Protein AF-H2YYF7-F1 (afdb_monomer)

Solvent-accessible surface area (backbone atoms only — not comparable to full-atom values): 12374 Å² total; per-residue (Å²): 122,65,76,58,80,57,80,61,76,73,94,64,91,53,44,52,50,62,39,45,45,47,43,46,42,44,47,78,77,84,83,81,81,88,83,94,79,90,80,81,73,42,73,76,44,78,49,77,50,78,50,75,44,71,78,59,74,70,47,63,48,78,49,75,47,58,57,88,74,79,71,86,75,50,48,74,42,80,35,42,37,39,39,39,40,36,30,49,43,86,58,89,91,54,60,63,47,98,86,43,29,37,42,33,34,40,35,60,47,62,95,77,72,48,56,47,64,55,79,72,52,54,52,74,32,61,25,57,54,66,79,85,62,75,40,98,82,55,44,46,30,65,28,63,50,76,42,44,31,25,33,66,51,74,67,95,71,77,77,68,45,75,49,69,26,42,41,46,80,60,100,82,53,73,62,76,77,50,68,90,46,100,74,79,77,98,66,82,82,80,49,70,44,69,74,86,129

Structure (mmCIF, N/CA/C/O backbone):
data_AF-H2YYF7-F1
#
_entry.id   AF-H2YYF7-F1
#
loop_
_atom_site.group_PDB
_atom_site.id
_atom_site.type_symbol
_atom_site.label_atom_id
_atom_site.label_alt_id
_atom_site.label_comp_id
_atom_site.label_asym_id
_atom_site.label_entity_id
_atom_site.label_seq_id
_atom_site.pdbx_PDB_ins_code
_atom_site.Cartn_x
_atom_site.Cartn_y
_atom_site.Cartn_z
_atom_site.occupancy
_atom_site.B_iso_or_equiv
_atom_site.auth_seq_id
_atom_site.auth_comp_id
_atom_site.auth_asym_id
_atom_site.auth_atom_id
_atom_site.pdbx_PDB_model_num
ATOM 1 N N . MET A 1 1 ? 2.521 -22.705 30.070 1.00 39.59 1 MET A N 1
ATOM 2 C CA . MET A 1 1 ? 1.255 -22.546 29.323 1.00 39.59 1 MET A CA 1
ATOM 3 C C . MET A 1 1 ? 1.564 -21.778 28.049 1.00 39.59 1 MET A C 1
ATOM 5 O O . MET A 1 1 ? 1.835 -20.586 28.119 1.00 39.59 1 MET A O 1
ATOM 9 N N . VAL A 1 2 ? 1.633 -22.476 26.916 1.00 35.91 2 VAL A N 1
ATOM 10 C CA . VAL A 1 2 ? 1.815 -21.863 25.594 1.00 35.91 2 VAL A CA 1
ATOM 11 C C . VAL A 1 2 ? 0.432 -21.771 24.964 1.00 35.91 2 VAL A C 1
ATOM 13 O O . VAL A 1 2 ? -0.187 -22.793 24.701 1.00 35.91 2 VAL A O 1
ATOM 16 N N . CYS A 1 3 ? -0.074 -20.556 24.773 1.00 38.22 3 CYS A N 1
ATOM 17 C CA . CYS A 1 3 ? -1.346 -20.334 24.093 1.00 38.22 3 CYS A CA 1
ATOM 18 C C . CYS A 1 3 ? -1.054 -20.051 22.617 1.00 38.22 3 CYS A C 1
ATOM 20 O O . CYS A 1 3 ? -0.462 -19.022 22.298 1.00 38.22 3 CYS A O 1
ATOM 22 N N . ALA A 1 4 ? -1.455 -20.951 21.720 1.00 40.28 4 ALA A N 1
ATOM 23 C CA . ALA A 1 4 ? -1.416 -20.710 20.281 1.00 40.28 4 ALA A CA 1
ATOM 24 C C . ALA A 1 4 ? -2.773 -20.168 19.808 1.00 40.28 4 ALA A C 1
ATOM 26 O O . ALA A 1 4 ? -3.815 -20.655 20.234 1.00 40.28 4 ALA A O 1
ATOM 27 N N . TRP A 1 5 ? -2.776 -19.176 18.917 1.00 46.41 5 TRP A N 1
ATOM 28 C CA . TRP A 1 5 ? -3.993 -18.633 18.308 1.00 46.41 5 TRP A CA 1
ATOM 29 C C . TRP A 1 5 ? -3.988 -18.856 16.797 1.00 46.41 5 TRP A C 1
ATOM 31 O O . TRP A 1 5 ? -2.966 -18.714 16.125 1.00 46.41 5 TRP A O 1
ATOM 41 N N . LYS A 1 6 ? -5.158 -19.170 16.241 1.00 42.34 6 LYS A N 1
ATOM 42 C CA . LYS A 1 6 ? -5.367 -19.287 14.797 1.00 42.34 6 LYS A CA 1
ATOM 43 C C . LYS A 1 6 ? -6.645 -18.554 14.423 1.00 42.34 6 LYS A C 1
ATOM 45 O O . LYS A 1 6 ? -7.724 -18.974 14.813 1.00 42.34 6 LYS A O 1
ATOM 50 N N . VAL A 1 7 ? -6.517 -17.471 13.664 1.00 47.25 7 VAL A N 1
ATOM 51 C CA . VAL A 1 7 ? -7.658 -16.732 13.110 1.00 47.25 7 VAL A CA 1
ATOM 52 C C . VAL A 1 7 ? -7.862 -17.198 11.672 1.00 47.25 7 VAL A C 1
ATOM 54 O O . VAL A 1 7 ? -6.954 -17.083 10.851 1.00 47.25 7 VAL A O 1
ATOM 57 N N . ASN A 1 8 ? -9.040 -17.740 11.366 1.00 45.97 8 ASN A N 1
ATOM 58 C CA . ASN A 1 8 ? -9.433 -18.090 10.001 1.00 45.97 8 ASN A CA 1
ATOM 59 C C . ASN A 1 8 ? -10.397 -17.012 9.491 1.00 45.97 8 ASN A C 1
ATOM 61 O O . ASN A 1 8 ? -11.489 -16.879 10.033 1.00 45.97 8 ASN A O 1
ATOM 65 N N . GLY A 1 9 ? -9.988 -16.243 8.481 1.00 48.34 9 GLY A N 1
ATOM 66 C CA . GLY A 1 9 ? -10.833 -15.241 7.824 1.00 48.34 9 GLY A CA 1
ATOM 67 C C . GLY A 1 9 ? -11.381 -15.734 6.481 1.00 48.34 9 GLY A C 1
ATOM 68 O O . GLY A 1 9 ? -10.737 -16.528 5.797 1.00 48.34 9 GLY A O 1
ATOM 69 N N . SER A 1 10 ? -12.565 -15.249 6.102 1.00 46.75 10 SER A N 1
ATOM 70 C CA . SER A 1 10 ? -13.134 -15.399 4.753 1.00 46.75 10 SER A CA 1
ATOM 71 C C . SER A 1 10 ? -12.439 -14.445 3.771 1.00 46.75 10 SER A C 1
ATOM 73 O O . SER A 1 10 ? -12.130 -13.309 4.122 1.00 46.75 10 SER A O 1
ATOM 75 N N . THR A 1 11 ? -12.209 -14.887 2.530 1.00 45.38 11 THR A N 1
ATOM 76 C CA . THR A 1 11 ? -11.565 -14.100 1.458 1.00 45.38 11 THR A CA 1
ATOM 77 C C . THR A 1 11 ? -12.478 -13.046 0.827 1.00 45.38 11 THR A C 1
ATOM 79 O O . THR A 1 11 ? -12.009 -12.231 0.035 1.00 45.38 11 THR A O 1
ATOM 82 N N . HIS A 1 12 ? -13.766 -13.032 1.177 1.00 46.38 12 HIS A N 1
ATOM 83 C CA . HIS A 1 12 ? -14.689 -11.961 0.816 1.00 46.38 12 HIS A CA 1
ATOM 84 C C . HIS A 1 12 ? -14.913 -11.066 2.034 1.00 46.38 12 HIS A C 1
ATOM 86 O O . HIS A 1 12 ? -15.399 -11.539 3.060 1.00 46.38 12 HIS A O 1
ATOM 92 N N . PHE A 1 13 ? -14.566 -9.779 1.911 1.00 50.72 13 PHE A N 1
ATOM 93 C CA . PHE A 1 13 ? -14.897 -8.755 2.901 1.00 50.72 13 PHE A CA 1
ATOM 94 C C . PHE A 1 13 ? -16.421 -8.571 2.946 1.00 50.72 13 PHE A C 1
ATOM 96 O O . PHE A 1 13 ? -16.982 -7.706 2.278 1.00 50.72 13 PHE A O 1
ATOM 103 N N . SER A 1 14 ? -17.105 -9.406 3.723 1.00 51.22 14 SER A N 1
ATOM 104 C CA . SER A 1 14 ? -18.371 -9.031 4.340 1.00 51.22 14 SER A CA 1
ATOM 105 C C . SER A 1 14 ? -18.075 -8.042 5.464 1.00 51.22 14 SER A C 1
ATOM 107 O O . SER A 1 14 ? -17.038 -8.133 6.116 1.00 51.22 14 SER A O 1
ATOM 109 N N . SER A 1 15 ? -19.005 -7.133 5.762 1.00 57.03 15 SER A N 1
ATOM 110 C CA . SER A 1 15 ? -18.955 -6.278 6.965 1.00 57.03 15 SER A CA 1
ATOM 111 C C . SER A 1 15 ? -18.949 -7.072 8.282 1.00 57.03 15 SER A C 1
ATOM 113 O O . SER A 1 15 ? -18.928 -6.473 9.351 1.00 57.03 15 SER A O 1
ATOM 115 N N . ILE A 1 16 ? -18.979 -8.401 8.178 1.00 56.75 16 ILE A N 1
ATOM 116 C CA . ILE A 1 16 ? -19.019 -9.390 9.238 1.00 56.75 16 ILE A CA 1
ATOM 117 C C . ILE A 1 16 ? -17.746 -10.234 9.148 1.00 56.75 16 ILE A C 1
ATOM 119 O O . ILE A 1 16 ? -17.501 -10.866 8.114 1.00 56.75 16 ILE A O 1
ATOM 123 N N . ILE A 1 17 ? -16.948 -10.268 10.214 1.00 65.31 17 ILE A N 1
ATOM 124 C CA . ILE A 1 17 ? -15.844 -11.221 10.375 1.00 65.31 17 ILE A CA 1
ATOM 125 C C . ILE A 1 17 ? -16.244 -12.250 11.422 1.00 65.31 17 ILE A C 1
ATOM 127 O O . ILE A 1 17 ? -16.428 -11.932 12.593 1.00 65.31 17 ILE A O 1
ATOM 131 N N . ASN A 1 18 ? -16.306 -13.507 10.992 1.00 63.41 18 ASN A N 1
ATOM 132 C CA . ASN A 1 18 ? -16.433 -14.645 11.887 1.00 63.41 18 ASN A CA 1
ATOM 133 C C . ASN A 1 18 ? -15.040 -15.124 12.279 1.00 63.41 18 ASN A C 1
ATOM 135 O O . ASN A 1 18 ? -14.246 -15.488 11.410 1.00 63.41 18 ASN A O 1
ATOM 139 N N . ALA A 1 19 ? -14.745 -15.142 13.574 1.00 64.00 19 ALA A N 1
ATOM 140 C CA . ALA A 1 19 ? -13.467 -15.608 14.082 1.00 64.00 19 ALA A CA 1
ATOM 141 C C . ALA A 1 19 ? -13.663 -16.608 15.228 1.00 64.00 19 ALA A C 1
ATOM 143 O O . ALA A 1 19 ? -14.624 -16.568 15.999 1.00 64.00 19 ALA A O 1
ATOM 144 N N . GLN A 1 20 ? -12.737 -17.560 15.305 1.00 65.56 20 GLN A N 1
ATOM 145 C CA . GLN A 1 20 ? -12.747 -18.635 16.286 1.00 65.56 20 GLN A CA 1
ATOM 146 C C . GLN A 1 20 ? -11.375 -18.699 16.942 1.00 65.56 20 GLN A C 1
ATOM 148 O O . GLN A 1 20 ? -10.385 -18.968 16.269 1.00 65.56 20 GLN A O 1
ATOM 153 N N . PHE A 1 21 ? -11.321 -18.491 18.254 1.00 63.81 21 PHE A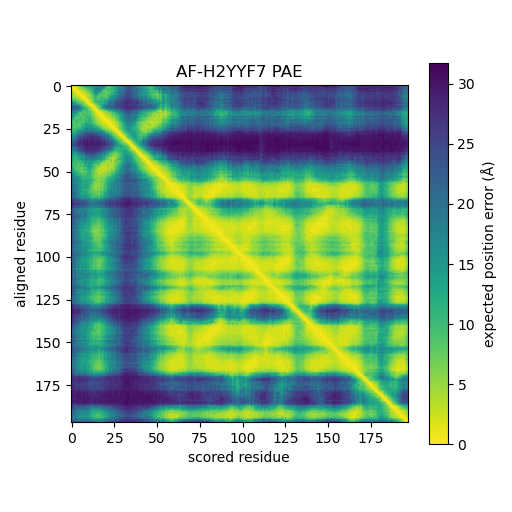 N 1
ATOM 154 C CA . PHE A 1 21 ? -10.135 -18.778 19.044 1.00 63.81 21 PHE A CA 1
ATOM 155 C C . PHE A 1 21 ? -10.208 -20.202 19.567 1.00 63.81 21 PHE A C 1
ATOM 157 O O . PHE A 1 21 ? -11.245 -20.654 20.058 1.00 63.81 21 PHE A O 1
ATOM 164 N N . VAL A 1 22 ? -9.086 -20.896 19.471 1.00 65.38 22 VAL A N 1
ATOM 165 C CA . VAL A 1 22 ? -8.871 -22.199 20.081 1.00 65.38 22 VAL A CA 1
ATOM 166 C C . VAL A 1 22 ? -7.738 -22.013 21.074 1.00 65.38 22 VAL A C 1
ATOM 168 O O . VAL A 1 22 ? -6.663 -21.577 20.682 1.00 65.38 22 VAL A O 1
ATOM 171 N N . VAL A 1 23 ? -8.001 -22.284 22.346 1.00 66.69 23 VAL A N 1
ATOM 172 C CA . VAL A 1 23 ? -7.013 -22.238 23.421 1.00 66.69 23 VAL A CA 1
ATOM 173 C C . VAL A 1 23 ? -6.699 -23.673 23.805 1.00 66.69 23 VAL A C 1
ATOM 175 O O . VAL A 1 23 ? -7.537 -24.345 24.408 1.00 66.69 23 VAL A O 1
ATOM 178 N N . ASP A 1 24 ? -5.503 -24.126 23.444 1.00 70.31 24 ASP A N 1
ATOM 179 C CA . ASP A 1 24 ? -4.974 -25.422 23.855 1.00 70.31 24 ASP A CA 1
ATOM 180 C C . ASP A 1 24 ? -4.130 -25.226 25.125 1.00 70.31 24 ASP A C 1
ATOM 182 O O . ASP A 1 24 ? -3.162 -24.466 25.146 1.00 70.31 24 ASP A O 1
ATOM 186 N N . VAL A 1 25 ? -4.521 -25.881 26.215 1.00 67.56 25 VAL A N 1
ATOM 187 C CA . VAL A 1 25 ? -3.759 -25.909 27.466 1.00 67.56 25 VAL A CA 1
ATOM 188 C C . VAL A 1 25 ? -2.825 -27.107 27.412 1.00 67.56 25 VAL A C 1
ATOM 190 O O . VAL A 1 25 ? -3.273 -28.245 27.529 1.00 67.56 25 VAL A O 1
ATOM 193 N N . VAL A 1 26 ? -1.534 -26.848 27.234 1.00 64.25 26 VAL A N 1
ATOM 194 C CA . VAL A 1 26 ? -0.488 -27.876 27.183 1.00 64.25 26 VAL A CA 1
ATOM 195 C C . VAL A 1 26 ? 0.165 -28.038 28.556 1.00 64.25 26 VAL A C 1
ATOM 197 O O . VAL A 1 26 ? 0.538 -27.039 29.183 1.00 64.25 26 VAL A O 1
ATOM 200 N N . SER A 1 27 ? 0.311 -29.285 29.007 1.00 60.97 27 SER A N 1
ATOM 201 C CA . SER A 1 27 ? 1.121 -29.647 30.173 1.00 60.97 27 SER A CA 1
ATOM 202 C C . SER A 1 27 ? 2.400 -30.328 29.702 1.00 60.97 27 SER A C 1
ATOM 204 O O . SER A 1 27 ? 2.334 -31.371 29.056 1.00 60.97 27 SER A O 1
ATOM 206 N N . SER A 1 28 ? 3.556 -29.768 30.058 1.00 57.09 28 SER A N 1
ATOM 207 C CA . SER A 1 28 ? 4.842 -30.450 29.920 1.00 57.09 28 SER A CA 1
ATOM 208 C C . SER A 1 28 ? 4.993 -31.404 31.102 1.00 57.09 28 SER A C 1
ATOM 210 O O . SER A 1 28 ? 5.075 -30.964 32.250 1.00 57.09 28 SER A O 1
ATOM 212 N N . CYS A 1 29 ? 4.978 -32.709 30.858 1.00 54.00 29 CYS A N 1
ATOM 213 C CA . CYS A 1 29 ? 5.399 -33.666 31.871 1.00 54.00 29 CYS A CA 1
ATOM 214 C C . CYS A 1 29 ? 6.934 -33.700 31.900 1.00 54.00 29 CYS A C 1
ATOM 216 O O . CYS A 1 29 ? 7.554 -34.165 30.946 1.00 54.00 29 CYS A O 1
ATOM 218 N N . ASP A 1 30 ? 7.539 -33.212 32.986 1.00 47.59 30 ASP A N 1
ATOM 219 C CA . ASP A 1 30 ? 8.944 -33.497 33.283 1.00 47.59 30 ASP A CA 1
ATOM 220 C C . ASP A 1 30 ? 9.044 -34.983 33.641 1.00 47.59 30 ASP A C 1
ATOM 222 O O . ASP A 1 30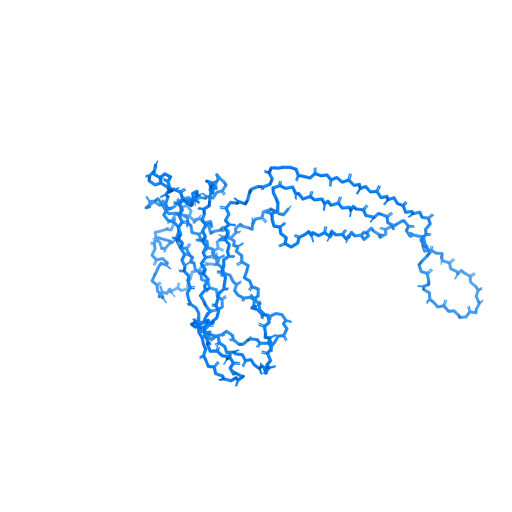 ? 8.624 -35.416 34.716 1.00 47.59 30 ASP A O 1
ATOM 226 N N . VAL A 1 31 ? 9.543 -35.785 32.703 1.00 51.09 31 VAL A N 1
ATOM 227 C CA . VAL A 1 31 ? 9.873 -37.187 32.956 1.00 51.09 31 VAL A CA 1
ATOM 228 C C . VAL A 1 31 ? 11.215 -37.208 33.682 1.00 51.09 31 VAL A C 1
ATOM 230 O O . VAL A 1 31 ? 12.264 -37.034 33.064 1.00 51.09 31 VAL A O 1
ATOM 233 N N . THR A 1 32 ? 11.187 -37.392 35.002 1.00 50.72 32 THR A N 1
ATOM 234 C CA . THR A 1 32 ? 12.361 -37.853 35.748 1.00 50.72 32 THR A CA 1
ATOM 235 C C . THR A 1 32 ? 12.454 -39.373 35.657 1.00 50.72 32 THR A C 1
ATOM 237 O O . THR A 1 32 ? 11.509 -40.075 36.015 1.00 50.72 32 THR A O 1
ATOM 240 N N . ASP A 1 33 ? 13.638 -39.801 35.228 1.00 48.00 33 ASP A N 1
ATOM 241 C CA . ASP A 1 33 ? 14.261 -41.125 35.287 1.00 48.00 33 ASP A CA 1
ATOM 242 C C . ASP A 1 33 ? 13.915 -42.166 34.200 1.00 48.00 33 ASP A C 1
ATOM 244 O O . ASP A 1 33 ? 12.894 -42.848 34.209 1.00 48.00 33 ASP A O 1
ATOM 248 N N . ASP A 1 34 ? 14.912 -42.280 33.312 1.00 51.84 34 ASP A N 1
ATOM 249 C CA . ASP A 1 34 ? 15.344 -43.375 32.443 1.00 51.84 34 ASP A CA 1
ATOM 250 C C . ASP A 1 34 ? 14.442 -43.892 31.301 1.00 51.84 34 ASP A C 1
ATOM 252 O O . ASP A 1 34 ? 13.342 -44.406 31.471 1.00 51.84 34 ASP A O 1
ATOM 256 N N . VAL A 1 35 ? 15.071 -43.888 30.115 1.00 51.59 35 VAL A N 1
ATOM 257 C CA . VAL A 1 35 ? 14.673 -44.395 28.785 1.00 51.59 35 VAL A CA 1
ATOM 258 C C . VAL A 1 35 ? 14.070 -43.346 27.831 1.00 51.59 35 VAL A C 1
ATOM 260 O O . VAL A 1 35 ? 12.995 -42.790 28.009 1.00 51.59 35 VAL A O 1
ATOM 263 N N . MET A 1 36 ? 14.841 -43.095 26.769 1.00 49.62 36 MET A N 1
ATOM 264 C CA . MET A 1 36 ? 14.697 -42.064 25.739 1.00 49.62 36 MET A CA 1
ATOM 265 C C . MET A 1 36 ? 13.342 -42.024 25.005 1.00 49.62 36 MET A C 1
ATOM 267 O O . MET A 1 36 ? 12.980 -42.982 24.324 1.00 49.62 36 MET A O 1
ATOM 271 N N . SER A 1 37 ? 12.696 -40.848 25.010 1.00 47.56 37 SER A N 1
ATOM 272 C CA . SER A 1 37 ? 12.179 -40.099 23.839 1.00 47.56 37 SER A CA 1
ATOM 273 C C . SER A 1 37 ? 11.736 -38.692 24.296 1.00 47.56 37 SER A C 1
ATOM 275 O O . SER A 1 37 ? 10.851 -38.599 25.143 1.00 47.56 37 SER A O 1
ATOM 277 N N . PRO A 1 38 ? 12.347 -37.588 23.819 1.00 43.72 38 PRO A N 1
ATOM 278 C CA . PRO A 1 38 ? 12.021 -36.249 24.303 1.00 43.72 38 PRO A CA 1
ATOM 279 C C . PRO A 1 38 ? 10.824 -35.640 23.555 1.00 43.72 38 PRO A C 1
ATOM 281 O O . PRO A 1 38 ? 10.842 -35.571 22.329 1.00 43.72 38 PRO A O 1
ATOM 284 N N . GLY A 1 39 ? 9.864 -35.082 24.301 1.00 51.38 39 GLY A N 1
ATOM 285 C CA . GLY A 1 39 ? 9.187 -33.851 23.871 1.00 51.38 39 GLY A CA 1
ATOM 286 C C . GLY A 1 39 ? 7.757 -33.923 23.330 1.00 51.38 39 GLY A C 1
ATOM 287 O O . GLY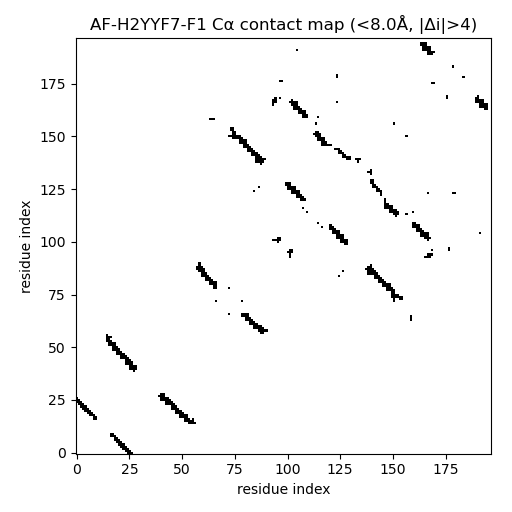 A 1 39 ? 7.404 -33.042 22.550 1.00 51.38 39 GLY A O 1
ATOM 288 N N . ASP A 1 40 ? 6.922 -34.883 23.736 1.00 49.12 40 ASP A N 1
ATOM 289 C CA . ASP A 1 40 ? 5.492 -34.827 23.392 1.00 49.12 40 ASP A CA 1
ATOM 290 C C . ASP A 1 40 ? 4.721 -33.935 24.381 1.00 49.12 40 ASP A C 1
ATOM 292 O O . ASP A 1 40 ? 4.353 -34.334 25.486 1.00 49.12 40 ASP A O 1
ATOM 296 N N . ASP A 1 41 ? 4.478 -32.695 23.960 1.00 57.84 41 ASP A N 1
ATOM 297 C CA . ASP A 1 41 ? 3.571 -31.747 24.603 1.00 57.84 41 ASP A CA 1
ATOM 298 C C . ASP A 1 41 ? 2.133 -32.311 24.630 1.00 57.84 41 ASP A C 1
ATOM 300 O O . ASP A 1 41 ? 1.461 -32.414 23.599 1.00 57.84 41 ASP A O 1
ATOM 304 N N . VAL A 1 42 ? 1.622 -32.668 25.816 1.00 64.25 42 VAL A N 1
ATOM 305 C CA . VAL A 1 42 ? 0.266 -33.224 25.967 1.00 64.25 42 VAL A CA 1
ATOM 306 C C . VAL A 1 42 ? -0.756 -32.093 26.118 1.00 64.25 42 VAL A C 1
ATOM 308 O O . VAL A 1 42 ? -0.722 -31.323 27.083 1.00 64.25 42 VAL A O 1
ATOM 311 N N . ILE A 1 43 ? -1.707 -32.000 25.180 1.00 63.00 43 ILE A N 1
ATOM 312 C CA . ILE A 1 43 ? -2.856 -31.084 25.271 1.00 63.00 43 ILE A CA 1
ATOM 313 C C . ILE A 1 43 ? -3.834 -31.624 26.324 1.00 63.00 43 ILE A C 1
ATOM 315 O O . ILE A 1 43 ? -4.477 -32.651 26.124 1.00 63.00 43 ILE A O 1
ATOM 319 N N . VAL A 1 44 ? -3.966 -30.914 27.442 1.00 65.38 44 VAL A N 1
ATOM 320 C CA . VAL A 1 44 ? -4.797 -31.296 28.596 1.00 65.38 44 VAL A CA 1
ATOM 321 C C . VAL A 1 44 ? -6.224 -30.764 28.480 1.00 65.38 44 VAL A C 1
ATOM 323 O O . VAL A 1 44 ? -7.161 -31.372 28.992 1.00 65.38 44 VAL A O 1
ATOM 326 N N . SER A 1 45 ? -6.424 -29.628 27.811 1.00 66.44 45 SER A N 1
ATOM 327 C CA . SER A 1 45 ? -7.760 -29.064 27.606 1.00 66.44 45 SER A CA 1
ATOM 328 C C . SER A 1 45 ? -7.804 -28.155 26.387 1.00 66.44 45 SER A C 1
ATOM 330 O O . SER A 1 45 ? -6.819 -27.493 26.067 1.00 66.44 45 SER A O 1
ATOM 332 N N . LYS A 1 46 ? -8.965 -28.110 25.731 1.00 71.88 46 LYS A N 1
ATOM 333 C CA . LYS A 1 46 ? -9.229 -27.279 24.558 1.00 71.88 46 LYS A CA 1
ATOM 334 C C . LYS A 1 46 ? -10.465 -26.427 24.801 1.00 71.88 46 LYS A C 1
ATOM 336 O O . LYS A 1 46 ? -11.574 -26.952 24.872 1.00 71.88 46 LYS A O 1
ATOM 341 N N . ALA A 1 47 ? -10.293 -25.113 24.880 1.00 68.25 47 ALA A N 1
ATOM 342 C CA . ALA A 1 47 ? -11.407 -24.172 24.911 1.00 68.25 47 ALA A CA 1
ATOM 343 C C . ALA A 1 47 ? -11.582 -23.530 23.533 1.00 68.25 47 ALA A C 1
ATOM 345 O O . ALA A 1 47 ? -10.615 -23.146 22.883 1.00 68.25 47 ALA A O 1
ATOM 346 N N . THR A 1 48 ? -12.824 -23.426 23.067 1.00 67.00 48 THR A N 1
ATOM 347 C CA . THR A 1 48 ? -13.150 -22.755 21.805 1.00 67.00 48 THR A CA 1
ATOM 348 C C . THR A 1 48 ? -14.040 -21.558 22.085 1.00 67.00 48 THR A C 1
ATOM 350 O O . THR A 1 48 ? -15.116 -21.720 22.655 1.00 67.00 48 THR A O 1
ATOM 353 N N . TYR A 1 49 ? -13.628 -20.379 21.630 1.00 70.88 49 TYR A N 1
ATOM 354 C CA . TYR A 1 49 ? -14.431 -19.164 21.688 1.00 70.88 49 TYR A CA 1
ATOM 355 C C . TYR A 1 49 ? -14.757 -18.697 20.274 1.00 70.88 49 TYR A C 1
ATOM 357 O O . TYR A 1 49 ? -13.856 -18.486 19.464 1.00 70.88 49 TYR A O 1
ATOM 365 N N . LYS A 1 50 ? -16.046 -18.561 19.966 1.00 72.69 50 LYS A N 1
ATOM 366 C CA . LYS A 1 50 ? -16.527 -18.038 18.685 1.00 72.69 50 LYS A CA 1
ATOM 367 C C . LYS A 1 50 ? -17.079 -16.646 18.914 1.00 72.69 50 LYS A C 1
ATOM 369 O O . LYS A 1 50 ? -17.839 -16.444 19.856 1.00 72.69 50 LYS A O 1
ATOM 374 N N . PHE A 1 51 ? -16.708 -15.717 18.051 1.00 69.31 51 PHE A N 1
ATOM 375 C CA . PHE A 1 51 ? -17.249 -14.371 18.072 1.00 69.31 51 PHE A CA 1
ATOM 376 C C . PHE A 1 51 ? -17.446 -13.867 16.650 1.00 69.31 51 PHE A C 1
ATOM 378 O O . PHE A 1 51 ? -16.762 -14.283 15.709 1.00 69.31 51 PHE A O 1
ATOM 385 N N . GLU A 1 52 ? -18.415 -12.977 16.534 1.00 70.44 52 GLU A N 1
ATOM 386 C CA . GLU A 1 52 ? -18.813 -12.322 15.305 1.00 70.44 52 GLU A CA 1
ATOM 387 C C . GLU A 1 52 ? -18.524 -10.836 15.480 1.00 70.44 52 GLU A C 1
ATOM 389 O O . GLU A 1 52 ? -18.895 -10.227 16.487 1.00 70.44 52 GLU A O 1
ATOM 394 N N . LEU A 1 53 ? -17.769 -10.275 14.544 1.00 68.06 53 LEU A N 1
ATOM 395 C CA . LEU A 1 53 ? -17.531 -8.845 14.481 1.00 68.06 53 LEU A CA 1
ATOM 396 C C . LEU A 1 53 ? -18.366 -8.275 13.348 1.00 68.06 53 LEU A C 1
ATOM 398 O O . LEU A 1 53 ? -18.054 -8.525 12.187 1.00 68.06 53 LEU A O 1
ATOM 402 N N . ASP A 1 54 ? -19.363 -7.472 13.693 1.00 69.44 54 ASP A N 1
ATOM 403 C CA . ASP A 1 54 ? -20.213 -6.781 12.731 1.00 69.44 54 ASP A CA 1
ATOM 404 C C . ASP A 1 54 ? -19.746 -5.351 12.456 1.00 69.44 54 ASP A C 1
ATOM 406 O O . ASP A 1 54 ? -19.079 -4.702 13.265 1.00 69.44 54 ASP A O 1
ATOM 410 N N . ASN A 1 55 ? -20.158 -4.840 11.296 1.00 66.81 55 ASN A N 1
ATOM 411 C CA . ASN A 1 55 ? -19.910 -3.478 10.830 1.00 66.81 55 ASN A CA 1
ATOM 412 C C . ASN A 1 55 ? -18.420 -3.091 10.764 1.00 66.81 55 ASN A C 1
ATOM 414 O O . ASN A 1 55 ? -18.040 -1.937 10.992 1.00 66.81 55 ASN A O 1
ATOM 41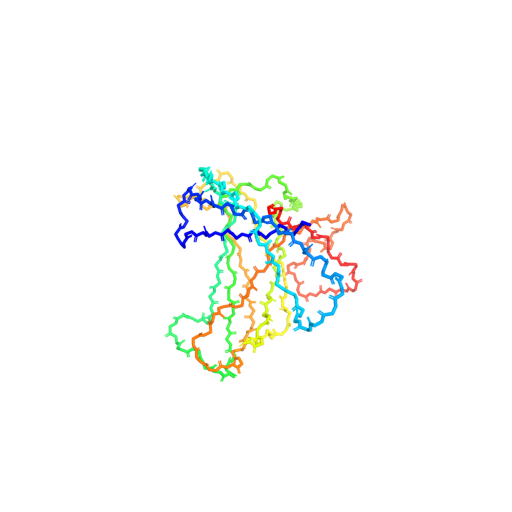8 N N . ILE A 1 56 ? -17.557 -4.047 10.414 1.00 72.56 56 ILE A N 1
ATOM 419 C CA . ILE A 1 56 ? -16.152 -3.748 10.144 1.00 72.56 56 ILE A CA 1
ATOM 420 C C . ILE A 1 56 ? -16.064 -2.980 8.832 1.00 72.56 56 ILE A C 1
ATOM 422 O O . ILE A 1 56 ? -16.457 -3.460 7.769 1.00 72.56 56 ILE A O 1
ATOM 426 N N . GLN A 1 57 ? -15.504 -1.778 8.915 1.00 72.38 57 GLN A N 1
ATOM 427 C CA . GLN A 1 57 ? -15.249 -0.934 7.759 1.00 72.38 57 GLN A CA 1
ATOM 428 C C . GLN A 1 57 ? -13.808 -0.429 7.807 1.00 72.38 57 GLN A C 1
ATOM 430 O O . GLN A 1 57 ? -13.440 0.237 8.785 1.00 72.38 57 GLN A O 1
ATOM 435 N N . PRO A 1 58 ? -12.997 -0.692 6.770 1.00 84.88 58 PRO A N 1
ATOM 436 C CA . PRO A 1 58 ? -11.625 -0.217 6.733 1.00 84.88 58 PRO A CA 1
ATOM 437 C C . PRO A 1 58 ? -11.579 1.308 6.612 1.00 84.88 58 PRO A C 1
ATOM 439 O O . PRO A 1 58 ? -12.508 1.951 6.124 1.00 84.88 58 PRO A O 1
ATOM 442 N N . ILE A 1 59 ? -10.463 1.896 7.036 1.00 87.69 59 ILE A N 1
ATOM 443 C CA . ILE A 1 59 ? -10.166 3.314 6.785 1.00 87.69 59 ILE A CA 1
ATOM 444 C C . ILE A 1 59 ? -9.595 3.486 5.370 1.00 87.69 59 ILE A C 1
ATOM 446 O O . ILE A 1 59 ? -9.960 4.422 4.650 1.00 87.69 59 ILE A O 1
ATOM 450 N N . TYR A 1 60 ? -8.737 2.547 4.960 1.00 89.69 60 TYR A N 1
ATOM 451 C CA . TYR A 1 60 ? -8.036 2.544 3.682 1.00 89.69 60 TYR A CA 1
ATOM 452 C C . TYR A 1 60 ? -8.202 1.202 2.966 1.00 89.69 60 TYR A C 1
ATOM 454 O O . TYR A 1 60 ? -8.078 0.148 3.585 1.00 89.69 60 TYR A O 1
ATOM 462 N N . TYR A 1 61 ? -8.399 1.251 1.652 1.00 90.56 61 TYR A N 1
ATOM 463 C CA . TYR A 1 61 ? -8.165 0.126 0.753 1.00 90.56 61 TYR A CA 1
ATOM 464 C C . TYR A 1 61 ? -6.815 0.304 0.077 1.00 90.56 61 TYR A C 1
ATOM 466 O O . TYR A 1 61 ? -6.504 1.393 -0.404 1.00 90.56 61 TYR A O 1
ATOM 474 N N . VAL A 1 62 ? -6.033 -0.768 0.016 1.00 92.25 62 VAL A N 1
ATOM 475 C CA . VAL A 1 62 ? -4.754 -0.794 -0.691 1.00 92.25 62 VAL A CA 1
ATOM 476 C C . VAL A 1 62 ? -4.870 -1.806 -1.816 1.00 92.25 62 VAL A C 1
ATOM 478 O O . VAL A 1 62 ? -5.212 -2.963 -1.585 1.00 92.25 62 VAL A O 1
ATOM 481 N N . THR A 1 63 ? -4.593 -1.363 -3.033 1.00 92.06 63 THR A N 1
ATOM 482 C CA . THR A 1 63 ? -4.539 -2.221 -4.215 1.00 92.06 63 THR A CA 1
ATOM 483 C C . THR A 1 63 ? -3.149 -2.145 -4.813 1.00 92.06 63 THR A C 1
ATOM 485 O O . THR A 1 63 ? -2.525 -1.085 -4.823 1.00 92.06 63 THR A O 1
ATOM 488 N N . CYS A 1 64 ? -2.641 -3.289 -5.254 1.00 91.69 64 CYS A N 1
ATOM 489 C CA . CYS A 1 64 ? -1.327 -3.405 -5.864 1.00 91.69 64 CYS A CA 1
ATOM 490 C C . CYS A 1 64 ? -1.485 -4.137 -7.188 1.00 91.69 64 CYS A C 1
ATOM 492 O O . CYS A 1 64 ? -2.177 -5.153 -7.243 1.00 91.69 64 CYS A O 1
ATOM 494 N N . VAL A 1 65 ? -0.852 -3.628 -8.237 1.00 90.25 65 VAL A N 1
ATOM 495 C CA . VAL A 1 65 ? -0.820 -4.274 -9.552 1.00 90.25 65 VAL A CA 1
ATOM 496 C C . VAL A 1 65 ? 0.588 -4.201 -10.120 1.00 90.25 65 VAL A C 1
ATOM 498 O O . VAL A 1 65 ? 1.287 -3.208 -9.911 1.00 90.25 65 VAL A O 1
ATOM 501 N N . THR A 1 66 ? 1.004 -5.260 -10.807 1.00 89.12 66 THR A N 1
ATOM 502 C CA . THR A 1 66 ? 2.288 -5.313 -11.513 1.00 89.12 66 THR A CA 1
ATOM 503 C C . THR A 1 66 ? 2.082 -5.204 -13.011 1.00 89.12 66 THR A C 1
ATOM 505 O O . THR A 1 66 ? 1.210 -5.885 -13.555 1.00 89.12 66 THR A O 1
ATOM 508 N N . GLY A 1 67 ? 2.909 -4.392 -13.661 1.00 82.94 67 GLY A N 1
ATOM 509 C CA . GLY A 1 67 ? 2.810 -4.099 -15.081 1.00 82.94 67 GLY A CA 1
ATOM 510 C C . GLY A 1 67 ? 1.462 -3.495 -15.463 1.00 82.94 67 GLY A C 1
ATOM 511 O O . GLY A 1 67 ? 0.743 -2.901 -14.660 1.00 82.94 67 GLY A O 1
ATOM 512 N N . ASP A 1 68 ? 1.129 -3.689 -16.722 1.00 72.69 68 ASP A N 1
ATOM 513 C CA . ASP A 1 68 ? -0.079 -3.246 -17.405 1.00 72.69 68 ASP A CA 1
ATOM 514 C C . ASP A 1 68 ? -1.235 -4.253 -17.245 1.00 72.69 68 ASP A C 1
ATOM 516 O O . ASP A 1 68 ? -2.352 -4.007 -17.686 1.00 72.69 68 ASP A O 1
ATOM 520 N N . GLY A 1 69 ? -1.000 -5.366 -16.537 1.00 64.69 69 GLY A N 1
ATOM 521 C CA . GLY A 1 69 ? -2.020 -6.356 -16.177 1.00 64.69 69 GLY A CA 1
ATOM 522 C C . GLY A 1 69 ? -2.445 -7.301 -17.307 1.00 64.69 69 GLY A C 1
ATOM 523 O O . GLY A 1 69 ? -3.170 -8.254 -17.037 1.00 64.69 69 GLY A O 1
ATOM 524 N N . GLU A 1 70 ? -1.981 -7.080 -18.541 1.00 65.31 70 GLU A N 1
ATOM 525 C CA . GLU A 1 70 ? -2.387 -7.856 -19.723 1.00 65.31 70 GLU A CA 1
ATOM 526 C C . GLU A 1 70 ? -1.332 -8.874 -20.195 1.00 65.31 70 GLU A C 1
ATOM 528 O O . GLU A 1 70 ? -1.685 -9.909 -20.763 1.00 65.31 70 GLU A O 1
ATOM 533 N N . SER A 1 71 ? -0.040 -8.641 -19.930 1.00 67.75 71 SER A N 1
ATOM 534 C CA . SER A 1 71 ? 1.046 -9.534 -20.359 1.00 67.75 71 SER A CA 1
ATOM 535 C C . SER A 1 71 ? 1.559 -10.439 -19.230 1.00 67.75 71 SER A C 1
ATOM 537 O O . SER A 1 71 ? 1.759 -9.956 -18.110 1.00 67.75 71 SER A O 1
ATOM 539 N N . PRO A 1 72 ? 1.863 -11.725 -19.500 1.00 73.81 72 PRO A N 1
ATOM 540 C CA . PRO A 1 72 ? 2.490 -12.592 -18.511 1.00 73.81 72 PRO A CA 1
ATOM 541 C C . PRO A 1 72 ? 3.885 -12.072 -18.158 1.00 73.81 72 PRO A C 1
ATOM 543 O O . PRO A 1 72 ? 4.729 -11.873 -19.033 1.00 73.81 72 PRO A O 1
ATOM 546 N N . LEU A 1 73 ? 4.133 -11.885 -16.862 1.00 78.50 73 LEU A N 1
ATOM 547 C CA . LEU A 1 73 ? 5.422 -11.421 -16.371 1.00 78.50 73 LEU A CA 1
ATOM 548 C C . LEU A 1 73 ? 6.488 -12.503 -16.558 1.00 78.50 73 LEU A C 1
ATOM 550 O O . LEU A 1 73 ? 6.309 -13.648 -16.129 1.00 78.50 73 LEU A O 1
ATOM 554 N N . ARG A 1 74 ? 7.610 -12.147 -17.183 1.00 82.94 74 ARG A N 1
ATOM 555 C CA . ARG A 1 74 ? 8.762 -13.041 -17.307 1.00 82.94 74 ARG A CA 1
ATOM 556 C C . ARG A 1 74 ? 9.758 -12.781 -16.189 1.00 82.94 74 ARG A C 1
ATOM 558 O O . ARG A 1 74 ? 9.955 -11.654 -15.745 1.00 82.94 74 ARG A O 1
ATOM 565 N N . SER A 1 75 ? 10.408 -13.853 -15.752 1.00 88.62 75 SER A N 1
ATOM 566 C CA . SER A 1 75 ? 11.526 -13.754 -14.819 1.00 88.62 75 SER A CA 1
ATOM 567 C C . SER A 1 75 ? 12.659 -12.951 -15.455 1.00 88.62 75 SER A C 1
ATOM 569 O O . SER A 1 75 ? 13.032 -13.227 -16.592 1.00 88.62 75 SER A O 1
ATOM 571 N N . GLY A 1 76 ? 13.225 -12.009 -14.708 1.00 87.44 76 GLY A N 1
ATOM 572 C CA . GLY A 1 76 ? 14.305 -11.135 -15.162 1.00 87.44 76 GLY A CA 1
ATOM 573 C C . GLY A 1 76 ? 13.844 -9.866 -15.882 1.00 87.44 76 GLY A C 1
ATOM 574 O O . GLY A 1 76 ? 14.655 -8.957 -16.042 1.00 87.44 76 GLY A O 1
ATOM 575 N N . ASP A 1 77 ? 12.567 -9.760 -16.262 1.00 87.38 77 ASP A N 1
ATOM 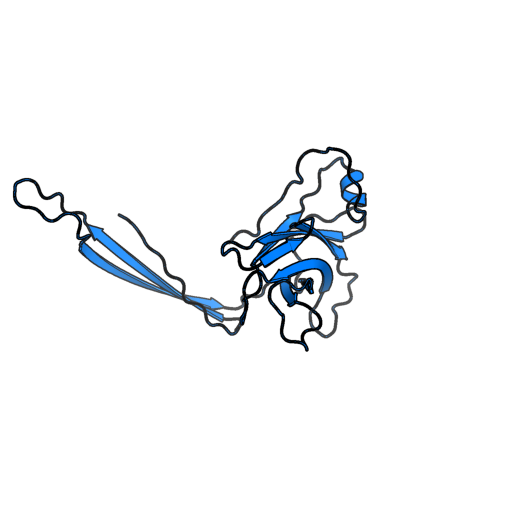576 C CA . ASP A 1 77 ? 12.042 -8.547 -16.889 1.00 87.38 77 ASP A CA 1
ATOM 577 C C . ASP A 1 77 ? 11.694 -7.506 -15.820 1.00 87.38 77 ASP A C 1
ATOM 579 O O . ASP A 1 77 ? 11.099 -7.812 -14.779 1.00 87.38 77 ASP A O 1
ATOM 583 N N . MET A 1 78 ? 12.070 -6.256 -16.091 1.00 89.19 78 MET A N 1
ATOM 584 C CA . MET A 1 78 ? 11.672 -5.126 -15.262 1.00 89.19 78 MET A CA 1
ATOM 585 C C . MET A 1 78 ? 10.213 -4.779 -15.531 1.00 89.19 78 MET A C 1
ATOM 587 O O . MET A 1 78 ? 9.790 -4.669 -16.681 1.00 89.19 78 MET A O 1
ATOM 591 N N . THR A 1 79 ? 9.448 -4.568 -14.471 1.00 90.25 79 THR A N 1
ATOM 592 C CA . THR A 1 79 ? 8.066 -4.113 -14.554 1.00 90.25 79 THR A CA 1
ATOM 593 C C . THR A 1 79 ? 7.772 -3.073 -13.482 1.00 90.25 79 THR A C 1
ATOM 595 O O . THR A 1 79 ? 8.554 -2.861 -12.557 1.00 90.25 79 THR A O 1
ATOM 598 N N . SER A 1 80 ? 6.617 -2.425 -13.585 1.00 92.38 80 SER A N 1
ATOM 599 C CA . SER A 1 80 ? 6.157 -1.495 -12.562 1.00 92.38 80 SER A CA 1
ATOM 600 C C . SER A 1 80 ? 5.334 -2.217 -11.495 1.00 92.38 80 SER A C 1
ATOM 602 O O . SER A 1 80 ? 4.572 -3.124 -11.803 1.00 92.38 80 SER A O 1
ATOM 604 N N . LEU A 1 81 ? 5.455 -1.811 -10.235 1.00 93.50 81 LEU A N 1
ATOM 605 C CA . LEU A 1 81 ? 4.522 -2.127 -9.157 1.00 93.50 81 LEU A CA 1
ATOM 606 C C . LEU A 1 81 ? 3.791 -0.838 -8.791 1.00 93.50 81 LEU A C 1
ATOM 608 O O . LEU A 1 81 ? 4.379 0.061 -8.186 1.00 93.50 81 LEU A O 1
ATOM 612 N N . ARG A 1 82 ? 2.509 -0.747 -9.148 1.00 94.38 82 ARG A N 1
ATOM 613 C CA . ARG A 1 82 ? 1.651 0.384 -8.791 1.00 94.38 82 ARG A CA 1
ATOM 614 C C . ARG A 1 82 ? 0.879 0.062 -7.522 1.00 94.38 82 ARG A C 1
ATOM 616 O O . ARG A 1 82 ? 0.093 -0.882 -7.489 1.00 94.38 82 ARG A O 1
ATOM 623 N N . ILE A 1 83 ? 1.095 0.875 -6.497 1.00 94.88 83 ILE A N 1
ATOM 624 C CA . ILE A 1 83 ? 0.395 0.841 -5.216 1.00 94.88 83 ILE A CA 1
ATOM 625 C C . ILE A 1 83 ? -0.610 1.984 -5.228 1.00 94.88 83 ILE A C 1
ATOM 627 O O . ILE A 1 83 ? -0.224 3.142 -5.365 1.00 94.88 83 ILE A O 1
ATOM 631 N N . GLU A 1 84 ? -1.890 1.680 -5.066 1.00 94.25 84 GLU A N 1
ATOM 632 C CA . GLU A 1 84 ? -2.953 2.674 -4.962 1.00 94.25 84 GLU A CA 1
ATOM 633 C C . GLU A 1 84 ? -3.673 2.518 -3.626 1.00 94.25 84 GLU A C 1
ATOM 635 O O . GLU A 1 84 ? -4.158 1.438 -3.277 1.00 94.25 84 GLU A O 1
ATOM 640 N N . VAL A 1 85 ? -3.738 3.617 -2.881 1.00 93.88 85 VAL A N 1
ATOM 641 C CA . VAL A 1 85 ? -4.406 3.703 -1.589 1.00 93.88 85 VAL A CA 1
ATOM 642 C C . VAL A 1 85 ? -5.640 4.579 -1.730 1.00 93.88 85 VAL A C 1
ATOM 644 O O . VAL A 1 85 ? -5.551 5.752 -2.095 1.00 93.88 85 VAL A O 1
ATOM 647 N N . ARG A 1 86 ? -6.799 4.016 -1.395 1.00 91.50 86 ARG A N 1
ATOM 648 C CA . ARG A 1 86 ? -8.084 4.716 -1.364 1.00 91.50 86 ARG A CA 1
ATOM 649 C C . ARG A 1 86 ? -8.529 4.873 0.077 1.00 91.50 86 ARG A C 1
ATOM 651 O O . ARG A 1 86 ? -8.775 3.884 0.761 1.00 91.50 86 ARG A O 1
ATOM 658 N N . ARG A 1 87 ? -8.664 6.108 0.544 1.00 89.88 87 ARG A N 1
ATOM 659 C CA . ARG A 1 87 ? -9.297 6.401 1.830 1.00 89.88 87 ARG A CA 1
ATOM 660 C C . ARG A 1 87 ? -10.805 6.395 1.644 1.00 89.88 87 ARG A C 1
ATOM 662 O O . ARG A 1 87 ? -11.307 7.135 0.805 1.00 89.88 87 ARG A O 1
ATOM 669 N N . VAL A 1 88 ? -11.512 5.611 2.445 1.00 87.56 88 VAL A N 1
ATOM 670 C CA . VAL A 1 88 ? -12.984 5.521 2.421 1.00 87.56 88 VAL A CA 1
ATOM 671 C C . VAL A 1 88 ? -13.629 6.095 3.678 1.00 87.56 88 VAL A C 1
ATOM 673 O O . VAL A 1 88 ? -14.813 6.407 3.680 1.00 87.56 88 VAL A O 1
ATOM 676 N N . ARG A 1 89 ? -12.850 6.299 4.748 1.00 84.88 89 ARG A N 1
ATOM 677 C CA . ARG A 1 89 ? -13.303 6.945 5.987 1.00 84.88 89 ARG A CA 1
ATOM 678 C C . ARG A 1 89 ? -12.261 7.928 6.496 1.00 84.88 89 ARG A C 1
ATOM 680 O O . ARG A 1 89 ? -11.076 7.797 6.196 1.00 84.88 89 ARG A O 1
ATOM 687 N N . LEU A 1 90 ? -12.702 8.930 7.253 1.00 84.38 90 LEU A N 1
ATOM 688 C CA . LEU A 1 90 ? -11.777 9.848 7.907 1.00 84.38 90 LEU A CA 1
ATOM 689 C C . LEU A 1 90 ? -10.933 9.078 8.923 1.00 84.38 90 LEU A C 1
ATOM 691 O O . LEU A 1 90 ? -11.452 8.239 9.658 1.00 84.38 90 LEU A O 1
ATOM 695 N N . ASP A 1 91 ? -9.644 9.393 8.962 1.00 86.75 91 ASP A N 1
ATOM 696 C CA . ASP A 1 91 ? -8.719 8.811 9.917 1.00 86.75 91 ASP A CA 1
ATOM 697 C C . ASP A 1 91 ? -8.406 9.814 11.043 1.00 86.75 91 ASP A C 1
ATOM 699 O O . ASP A 1 91 ? -7.498 10.635 10.881 1.00 86.75 91 ASP A O 1
ATOM 703 N N . PRO A 1 92 ? -9.154 9.805 12.165 1.00 82.25 92 PRO A N 1
ATOM 704 C CA . PRO A 1 92 ? -9.025 10.824 13.209 1.00 82.25 92 PRO A CA 1
ATOM 705 C C . PRO A 1 92 ? -7.679 10.762 13.937 1.00 82.25 92 PRO A C 1
ATOM 707 O O . PRO A 1 92 ? -7.208 11.771 14.450 1.00 82.25 92 PRO A O 1
ATOM 710 N N . GLY A 1 93 ? -7.034 9.593 13.969 1.00 83.62 93 GLY A N 1
ATOM 711 C CA . GLY A 1 93 ? -5.725 9.420 14.599 1.00 83.62 93 GLY A CA 1
ATOM 712 C C . GLY A 1 93 ? -4.547 9.796 13.697 1.00 83.62 93 GLY A C 1
ATOM 713 O O . GLY A 1 93 ? -3.412 9.446 14.020 1.00 83.62 93 GLY A O 1
ATOM 714 N N . HIS A 1 94 ? -4.791 10.358 12.509 1.00 88.38 94 HIS A N 1
ATOM 715 C CA . HIS A 1 94 ? -3.747 10.659 11.533 1.00 88.38 94 HIS A CA 1
ATOM 716 C C . HIS A 1 94 ? -3.610 12.168 11.349 1.00 88.38 94 HIS A C 1
ATOM 718 O O . HIS A 1 94 ? -4.504 12.849 10.839 1.00 88.38 94 HIS A O 1
ATOM 724 N N . GLU A 1 95 ? -2.452 12.672 11.769 1.00 85.38 95 GLU A N 1
ATOM 725 C CA . GLU A 1 95 ? -2.064 14.066 11.611 1.00 85.38 95 GLU A CA 1
ATOM 726 C C . GLU A 1 95 ? -2.140 14.524 10.152 1.00 85.38 95 GLU A C 1
ATOM 728 O O . GLU A 1 95 ? -1.897 13.769 9.210 1.00 85.38 95 GLU A O 1
ATOM 733 N N . THR A 1 96 ? -2.479 15.796 9.981 1.00 84.94 96 THR A N 1
ATOM 734 C CA . THR A 1 96 ? -2.628 16.432 8.676 1.00 84.94 96 THR A CA 1
ATOM 735 C C . THR A 1 96 ? -1.547 17.497 8.501 1.00 84.94 96 THR A C 1
ATOM 737 O O . THR A 1 96 ? -1.215 18.222 9.441 1.00 84.94 96 THR A O 1
ATOM 740 N N . THR A 1 97 ? -0.972 17.598 7.305 1.00 82.00 97 THR A N 1
ATOM 741 C CA . THR A 1 97 ? -0.006 18.646 6.950 1.00 82.00 97 THR A CA 1
ATOM 742 C C . THR A 1 97 ? -0.678 20.023 6.924 1.00 82.00 97 THR A C 1
ATOM 744 O O . THR A 1 97 ? -1.902 20.133 6.875 1.00 82.00 97 THR A O 1
ATOM 747 N N . LYS A 1 98 ? 0.111 21.108 6.890 1.00 78.69 98 LYS A N 1
ATOM 748 C CA . LYS A 1 98 ? -0.437 22.474 6.756 1.00 78.69 98 LYS A CA 1
ATOM 749 C C . LYS A 1 98 ? -1.300 22.650 5.502 1.00 78.69 98 LYS A C 1
ATOM 751 O O . LYS A 1 98 ? -2.237 23.438 5.513 1.00 78.69 98 LYS A O 1
ATOM 756 N N . ASN A 1 99 ? -1.005 21.883 4.455 1.00 78.06 99 ASN A N 1
ATOM 757 C CA . ASN A 1 99 ? -1.716 21.923 3.179 1.00 78.06 99 ASN A CA 1
ATOM 758 C C . ASN A 1 99 ? -2.965 21.029 3.174 1.00 78.06 99 ASN A C 1
ATOM 760 O O . ASN A 1 99 ? -3.523 20.767 2.112 1.00 78.06 99 ASN A O 1
ATOM 764 N N . GLY A 1 100 ? -3.380 20.506 4.332 1.00 80.38 100 GLY A N 1
ATOM 765 C CA . GLY A 1 100 ? -4.545 19.637 4.411 1.00 80.38 100 GLY A CA 1
ATOM 766 C C . GLY A 1 100 ? -4.299 18.258 3.797 1.00 80.38 100 GLY A C 1
ATOM 767 O O . GLY A 1 100 ? -5.196 17.720 3.167 1.00 80.38 100 GLY A O 1
ATOM 768 N N . GLN A 1 101 ? -3.103 17.675 3.910 1.00 85.25 101 GLN A N 1
ATOM 769 C CA . GLN A 1 101 ? -2.831 16.327 3.387 1.00 85.25 101 GLN A CA 1
ATOM 770 C C . GLN A 1 101 ? -2.521 15.339 4.512 1.00 85.25 101 GLN A C 1
ATOM 772 O O . GLN A 1 101 ? -1.884 15.701 5.494 1.00 85.25 101 GLN A O 1
ATOM 777 N N . GLN A 1 102 ? -2.930 14.083 4.361 1.00 89.25 102 GLN A N 1
ATOM 778 C CA . GLN A 1 102 ? -2.485 12.974 5.208 1.00 89.25 102 GLN A CA 1
ATOM 779 C C . GLN A 1 102 ? -1.418 12.177 4.460 1.00 89.25 102 GLN A C 1
ATOM 781 O O . GLN A 1 102 ? -1.627 11.789 3.311 1.00 89.25 102 GLN A O 1
ATOM 786 N N . LEU A 1 103 ? -0.277 11.941 5.102 1.00 91.50 103 LEU A N 1
ATOM 787 C CA . LEU A 1 103 ? 0.874 11.288 4.486 1.00 91.50 103 LEU A CA 1
ATOM 788 C C . LEU A 1 103 ? 0.974 9.841 4.973 1.00 91.50 103 LEU A C 1
ATOM 790 O O . LEU A 1 103 ? 1.018 9.568 6.166 1.00 91.50 103 LEU A O 1
ATOM 794 N N . LEU A 1 104 ? 1.027 8.886 4.058 1.00 92.94 104 LEU A N 1
ATOM 795 C CA . LEU A 1 104 ? 1.188 7.474 4.385 1.00 92.94 104 LEU A CA 1
ATOM 796 C C . LEU A 1 104 ? 2.556 6.998 3.931 1.00 92.94 104 LEU A C 1
ATOM 798 O O . LEU A 1 104 ? 2.910 7.165 2.771 1.00 92.94 104 LEU A O 1
ATOM 802 N N . MET A 1 105 ? 3.308 6.372 4.828 1.00 93.50 105 MET A N 1
ATOM 803 C CA . MET A 1 105 ? 4.548 5.698 4.466 1.00 93.50 105 MET A CA 1
ATOM 804 C C . MET A 1 105 ? 4.218 4.272 4.041 1.00 93.50 105 MET A C 1
ATOM 806 O O . MET A 1 105 ? 3.666 3.509 4.837 1.00 93.50 105 MET A O 1
ATOM 810 N N . PHE A 1 106 ? 4.572 3.905 2.815 1.00 94.12 106 PHE A N 1
ATOM 811 C CA . PHE A 1 106 ? 4.513 2.523 2.361 1.00 94.12 106 PHE A CA 1
ATOM 812 C C . PHE A 1 106 ? 5.912 1.905 2.370 1.00 94.12 106 PHE A C 1
ATOM 814 O O . PHE A 1 106 ? 6.915 2.583 2.141 1.00 94.12 106 PHE A O 1
ATOM 821 N N . GLN A 1 107 ? 5.972 0.600 2.598 1.00 94.19 107 GLN A N 1
ATOM 822 C CA . GLN A 1 107 ? 7.170 -0.208 2.436 1.00 94.19 107 GLN A CA 1
ATOM 823 C C . GLN A 1 107 ? 6.804 -1.514 1.741 1.00 94.19 107 GLN A C 1
ATOM 825 O O . GLN A 1 107 ? 5.945 -2.257 2.211 1.00 94.19 107 GLN A O 1
ATOM 830 N N . VAL A 1 108 ? 7.476 -1.794 0.633 1.00 94.00 108 VAL A N 1
ATOM 831 C CA . VAL A 1 108 ? 7.388 -3.063 -0.080 1.00 94.00 108 VAL A CA 1
ATOM 832 C C . VAL A 1 108 ? 8.341 -4.050 0.582 1.00 94.00 108 VAL A C 1
ATOM 834 O O . VAL A 1 108 ? 9.533 -3.776 0.737 1.00 94.00 108 VAL A O 1
ATOM 837 N N . VAL A 1 109 ? 7.806 -5.195 0.990 1.00 91.19 109 VAL A N 1
ATOM 838 C CA . VAL A 1 109 ? 8.539 -6.270 1.654 1.00 91.19 109 VAL A CA 1
ATOM 839 C C . VAL A 1 109 ? 8.336 -7.557 0.872 1.00 91.19 109 VAL A C 1
ATOM 841 O O . VAL A 1 109 ? 7.214 -8.033 0.705 1.00 91.19 109 VAL A O 1
ATOM 844 N N . ASP A 1 110 ? 9.440 -8.156 0.443 1.00 87.44 110 ASP A N 1
ATOM 845 C CA . ASP A 1 110 ? 9.451 -9.521 -0.060 1.00 87.44 110 ASP A CA 1
ATOM 846 C C . ASP A 1 110 ? 10.304 -10.397 0.858 1.00 87.44 110 ASP A C 1
ATOM 848 O O . ASP A 1 110 ? 11.525 -10.279 0.910 1.00 87.44 110 ASP A O 1
ATOM 852 N N . ASN A 1 111 ? 9.648 -11.276 1.612 1.00 82.25 111 ASN A N 1
ATOM 853 C CA . ASN A 1 111 ? 10.307 -12.206 2.528 1.00 82.25 111 ASN A CA 1
ATOM 854 C C . ASN A 1 111 ? 10.651 -13.550 1.874 1.00 82.25 111 ASN A C 1
ATOM 856 O O . ASN A 1 111 ? 11.169 -14.439 2.547 1.00 82.25 111 ASN A O 1
ATOM 860 N N . ARG A 1 112 ? 10.327 -13.730 0.589 1.00 83.50 112 ARG A N 1
ATOM 861 C CA . ARG A 1 112 ? 10.465 -15.012 -0.115 1.00 83.50 112 ARG A CA 1
ATOM 862 C C . ARG A 1 112 ? 11.457 -14.967 -1.276 1.00 83.50 112 ARG A C 1
ATOM 864 O O . ARG A 1 112 ? 11.618 -15.993 -1.930 1.00 83.50 112 ARG A O 1
ATOM 871 N N . GLY A 1 113 ? 12.100 -13.826 -1.534 1.00 85.94 113 GLY A N 1
ATOM 872 C CA . GLY A 1 113 ? 13.107 -13.675 -2.592 1.00 85.94 113 GLY A CA 1
ATOM 873 C C . GLY A 1 113 ? 12.554 -13.895 -4.004 1.00 85.94 113 GLY A C 1
ATOM 874 O O . GLY A 1 113 ? 13.256 -14.388 -4.880 1.00 85.94 113 GLY A O 1
ATOM 875 N N . ARG A 1 114 ? 11.273 -13.587 -4.211 1.00 90.62 114 ARG A N 1
ATOM 876 C CA . ARG A 1 114 ? 10.557 -13.708 -5.487 1.00 90.62 114 ARG A CA 1
ATOM 877 C C . ARG A 1 114 ? 10.626 -12.427 -6.310 1.00 90.62 114 ARG A C 1
ATOM 879 O O . ARG A 1 114 ? 10.493 -12.492 -7.529 1.00 90.62 114 ARG A O 1
ATOM 886 N N . TRP A 1 115 ? 10.814 -11.289 -5.651 1.00 91.94 115 TRP A N 1
ATOM 887 C CA . TRP A 1 115 ? 10.812 -9.964 -6.248 1.00 91.94 115 TRP A CA 1
ATOM 888 C C . TRP A 1 115 ? 12.076 -9.209 -5.856 1.00 91.94 115 TRP A C 1
ATOM 890 O O . TRP A 1 115 ? 12.388 -9.062 -4.676 1.00 91.94 115 TRP A O 1
ATOM 900 N N . ALA A 1 116 ? 12.769 -8.660 -6.845 1.00 93.25 116 ALA A N 1
ATOM 901 C CA . ALA A 1 116 ? 13.715 -7.584 -6.613 1.00 93.25 116 ALA A CA 1
ATOM 902 C C . ALA A 1 116 ? 12.969 -6.255 -6.714 1.00 93.25 116 ALA A C 1
ATOM 904 O O . ALA A 1 116 ? 12.260 -6.015 -7.687 1.00 93.25 116 ALA A O 1
ATOM 905 N N . VAL A 1 117 ? 13.134 -5.392 -5.712 1.00 92.12 117 VAL A N 1
ATOM 906 C CA . VAL A 1 117 ? 12.660 -4.007 -5.775 1.00 92.12 117 VAL A CA 1
ATOM 907 C C . VAL A 1 117 ? 13.823 -3.136 -6.212 1.00 92.12 117 VAL A C 1
ATOM 909 O O . VAL A 1 117 ? 14.867 -3.104 -5.559 1.00 92.12 117 VAL A O 1
ATOM 912 N N . CYS A 1 118 ? 13.652 -2.448 -7.330 1.00 87.81 118 CYS A N 1
ATOM 913 C CA . CYS A 1 118 ? 14.704 -1.666 -7.945 1.00 87.81 118 CYS A CA 1
ATOM 914 C C . CYS A 1 118 ? 14.650 -0.234 -7.405 1.00 87.81 118 CYS A C 1
ATOM 916 O O . CYS A 1 118 ? 13.660 0.481 -7.544 1.00 87.81 118 CYS A O 1
ATOM 918 N N . GLY A 1 119 ? 15.726 0.179 -6.733 1.00 86.88 119 GLY A N 1
ATOM 919 C CA . GLY A 1 119 ? 15.810 1.480 -6.074 1.00 86.88 119 GLY A CA 1
ATOM 920 C C . GLY A 1 119 ? 15.256 1.463 -4.647 1.00 86.88 119 GLY A C 1
ATOM 921 O O . GLY A 1 119 ? 15.675 0.660 -3.815 1.00 86.88 119 GLY A O 1
ATOM 922 N N . LYS A 1 120 ? 14.364 2.407 -4.330 1.00 87.25 120 LYS A N 1
ATOM 923 C CA . LYS A 1 120 ? 13.821 2.577 -2.974 1.00 87.25 120 LYS A CA 1
ATOM 924 C C . LYS A 1 120 ? 12.636 1.641 -2.767 1.00 87.25 120 LYS A C 1
ATOM 926 O O . LYS A 1 120 ? 11.648 1.759 -3.474 1.00 87.25 120 LYS A O 1
ATOM 931 N N . SER A 1 121 ? 12.693 0.783 -1.751 1.00 91.06 121 SER A N 1
ATOM 932 C CA . SER A 1 121 ? 11.586 -0.113 -1.381 1.00 91.06 121 SER A CA 1
ATOM 933 C C . SER A 1 121 ? 10.495 0.552 -0.541 1.00 91.06 121 SER A C 1
ATOM 935 O O . SER A 1 121 ? 9.555 -0.107 -0.105 1.00 91.06 121 SER A O 1
ATOM 937 N N . SER A 1 122 ? 10.598 1.854 -0.291 1.00 92.44 122 SER A N 1
ATOM 93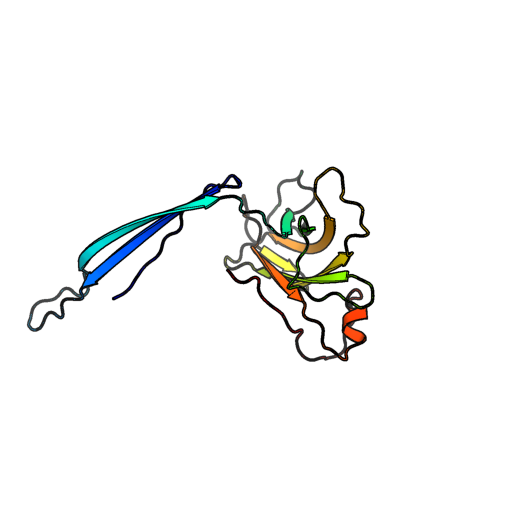8 C CA . SER A 1 122 ? 9.654 2.600 0.529 1.00 92.44 122 SER A CA 1
ATOM 939 C C . SER A 1 122 ? 9.503 4.039 0.049 1.00 92.44 122 SER A C 1
ATOM 941 O O . SER A 1 122 ? 10.361 4.576 -0.659 1.00 92.44 122 SE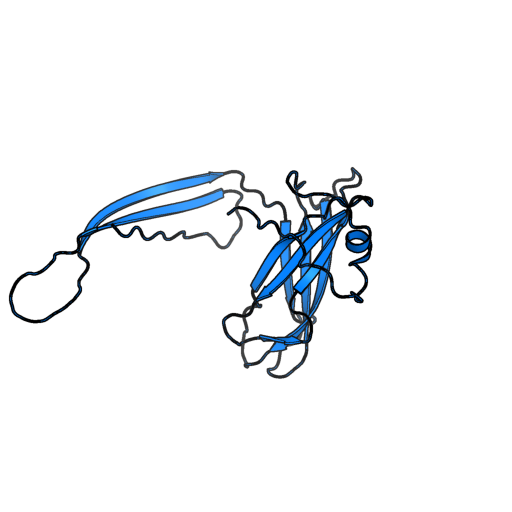R A O 1
ATOM 943 N N . GLY A 1 123 ? 8.396 4.665 0.431 1.00 91.19 123 GLY A N 1
ATOM 944 C CA . GLY A 1 123 ? 8.080 6.031 0.039 1.00 91.19 123 GLY A CA 1
ATOM 945 C C . GLY A 1 123 ? 6.819 6.555 0.708 1.00 91.19 123 GLY A C 1
ATOM 946 O O . GLY A 1 123 ? 6.179 5.861 1.497 1.00 91.19 123 GLY A O 1
ATOM 947 N N . VAL A 1 124 ? 6.464 7.797 0.386 1.00 91.69 124 VAL A N 1
ATOM 948 C CA . VAL A 1 124 ? 5.309 8.486 0.968 1.00 91.69 124 VAL A CA 1
ATOM 949 C C . VAL A 1 124 ? 4.227 8.680 -0.092 1.00 91.69 124 VAL A C 1
ATOM 951 O O . VAL A 1 124 ? 4.501 9.177 -1.180 1.00 91.69 124 VAL A O 1
ATOM 954 N N . ILE A 1 125 ? 2.990 8.315 0.240 1.00 92.81 125 ILE A N 1
ATOM 955 C CA . ILE A 1 125 ? 1.781 8.615 -0.530 1.00 92.81 125 ILE A CA 1
ATOM 956 C C . ILE A 1 125 ? 1.053 9.759 0.171 1.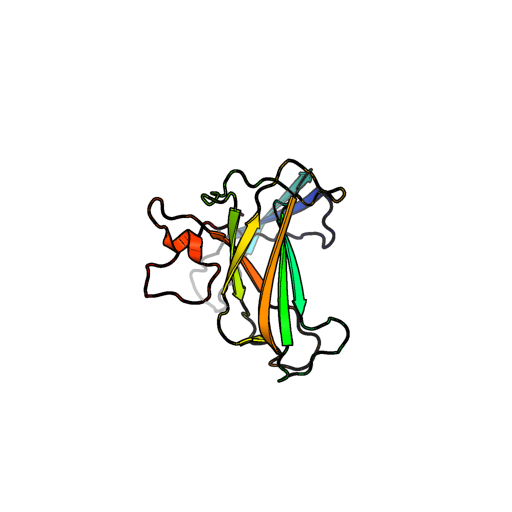00 92.81 125 ILE A C 1
ATOM 958 O O . ILE A 1 125 ? 0.738 9.666 1.357 1.00 92.81 125 ILE A O 1
ATOM 962 N N . SER A 1 126 ? 0.771 10.832 -0.564 1.00 90.75 126 SER A N 1
ATOM 963 C CA . SER A 1 126 ? -0.024 11.951 -0.062 1.00 90.75 126 SER A CA 1
ATOM 964 C C . SER A 1 126 ? -1.492 11.768 -0.422 1.00 90.75 126 SER A C 1
ATOM 966 O O . SER A 1 126 ? -1.829 11.524 -1.580 1.00 90.75 126 SER A O 1
ATOM 968 N N . LEU A 1 127 ? -2.366 11.883 0.575 1.00 90.69 127 LEU A N 1
ATOM 969 C CA . LEU A 1 127 ? -3.811 11.860 0.405 1.00 90.69 127 LEU A CA 1
ATOM 970 C C . LEU A 1 127 ? -4.377 13.244 0.732 1.00 90.69 127 LEU A C 1
ATOM 972 O O . LEU A 1 127 ? -4.221 13.698 1.871 1.00 90.69 127 LEU A O 1
ATOM 976 N N . PRO A 1 128 ? -5.067 13.917 -0.205 1.00 85.50 128 PRO A N 1
ATOM 977 C CA . PRO A 1 128 ? -5.726 15.185 0.097 1.00 85.50 128 PRO A CA 1
ATOM 978 C C . PRO A 1 128 ? -6.779 14.988 1.192 1.00 85.50 128 PRO A C 1
ATOM 980 O O . PRO A 1 128 ? -7.363 13.908 1.304 1.00 85.50 128 PRO A O 1
ATOM 983 N N . LEU A 1 129 ? -7.042 15.996 2.026 1.00 78.50 129 LEU A N 1
ATOM 984 C CA . LEU A 1 129 ? -8.210 15.977 2.908 1.00 78.50 129 LEU A CA 1
ATOM 985 C C . LEU A 1 129 ? -9.499 15.941 2.079 1.00 78.50 129 LEU A C 1
ATOM 987 O O . LEU A 1 129 ? -9.515 16.378 0.928 1.00 78.50 129 LEU A O 1
ATOM 991 N N . PRO A 1 130 ? -10.593 15.422 2.655 1.00 65.00 130 PRO A N 1
ATOM 992 C CA . PRO A 1 130 ? -11.896 15.532 2.033 1.00 65.00 130 PRO A CA 1
ATOM 993 C C . PRO A 1 130 ? -12.270 17.012 1.954 1.00 65.00 130 PRO A C 1
ATOM 995 O O . PRO A 1 130 ? -12.529 17.639 2.981 1.00 65.00 130 PRO A O 1
ATOM 998 N N . ASN A 1 131 ? -12.371 17.564 0.751 1.00 56.69 131 ASN A N 1
ATOM 999 C CA . ASN A 1 131 ? -13.015 18.857 0.551 1.00 56.69 131 ASN A CA 1
ATOM 1000 C C . ASN A 1 131 ? -14.533 18.652 0.548 1.00 56.69 131 ASN A C 1
ATOM 1002 O O . ASN A 1 131 ? -15.121 18.784 -0.509 1.00 56.69 131 ASN A O 1
ATOM 1006 N N . ALA A 1 132 ? -15.147 18.256 1.671 1.00 51.28 132 ALA A N 1
ATOM 1007 C CA . ALA A 1 132 ? -16.602 18.124 1.910 1.00 51.28 132 ALA A CA 1
ATOM 1008 C C . ALA A 1 132 ? -17.479 17.351 0.883 1.00 51.28 132 ALA A C 1
ATOM 1010 O O . ALA A 1 132 ? -18.641 17.077 1.169 1.00 51.28 132 ALA A O 1
ATOM 1011 N N . ILE A 1 133 ? -16.958 16.952 -0.275 1.00 50.31 133 ILE A N 1
ATOM 1012 C CA . ILE A 1 133 ? -17.676 16.294 -1.357 1.00 50.31 133 ILE A CA 1
ATOM 1013 C C . ILE A 1 133 ? -17.324 14.816 -1.249 1.00 50.31 133 ILE A C 1
ATOM 1015 O O . ILE A 1 133 ? -16.243 14.375 -1.641 1.00 50.31 133 ILE A O 1
ATOM 1019 N N . GLN A 1 134 ? -18.230 14.060 -0.633 1.00 51.59 134 GLN A N 1
ATOM 1020 C CA . GLN A 1 134 ? -18.233 12.605 -0.727 1.00 51.59 134 GLN A CA 1
ATOM 1021 C C . GLN A 1 134 ? -18.325 12.238 -2.212 1.00 51.59 134 GLN A C 1
ATOM 1023 O O . GLN A 1 134 ? -19.214 12.727 -2.907 1.00 51.59 134 GLN A O 1
ATOM 1028 N N . SER A 1 135 ? -17.394 11.424 -2.718 1.00 54.41 135 SER A N 1
ATOM 1029 C CA . SER A 1 135 ? -17.579 10.856 -4.054 1.00 54.41 135 SER A CA 1
ATOM 1030 C C . SER A 1 135 ? -18.708 9.826 -4.012 1.00 54.41 135 SER A C 1
ATOM 1032 O O . SER A 1 135 ? -18.887 9.137 -3.006 1.00 54.41 135 SER A O 1
ATOM 1034 N N . ASP A 1 136 ? -19.429 9.708 -5.125 1.00 57.50 136 ASP A N 1
ATOM 1035 C CA . ASP A 1 136 ? -20.567 8.799 -5.346 1.00 57.50 136 ASP A CA 1
ATOM 1036 C C . ASP A 1 136 ? -20.251 7.322 -5.005 1.00 57.50 136 ASP A C 1
ATOM 1038 O O . ASP A 1 136 ? -21.124 6.534 -4.660 1.00 57.50 136 ASP A O 1
ATOM 1042 N N . ASN A 1 137 ? -18.963 6.956 -4.977 1.00 61.69 137 ASN A N 1
ATOM 1043 C CA . ASN A 1 137 ? -18.485 5.600 -4.687 1.00 61.69 137 ASN A CA 1
ATOM 1044 C C . ASN A 1 137 ? -17.985 5.401 -3.240 1.00 61.69 137 ASN A C 1
ATOM 1046 O O . ASN A 1 137 ? -17.298 4.419 -2.955 1.00 61.69 137 ASN A O 1
ATOM 1050 N N . GLY A 1 138 ? -18.239 6.347 -2.326 1.00 70.25 138 GLY A N 1
ATOM 1051 C CA . GLY A 1 138 ? -17.791 6.271 -0.926 1.00 70.25 138 GLY A CA 1
ATOM 1052 C C . GLY A 1 138 ? -16.278 6.454 -0.723 1.00 70.25 138 GLY A C 1
ATOM 1053 O O . GLY A 1 138 ? -15.771 6.306 0.388 1.00 70.25 138 GLY A O 1
ATOM 1054 N N . VAL A 1 139 ? -15.534 6.792 -1.783 1.00 74.44 139 VAL A N 1
ATOM 1055 C CA . VAL A 1 139 ? -14.100 7.103 -1.717 1.00 74.44 139 VAL A CA 1
ATOM 1056 C C . VAL A 1 139 ? -13.914 8.583 -1.396 1.00 74.44 139 VAL A C 1
ATOM 1058 O O . VAL A 1 139 ? -14.498 9.462 -2.024 1.00 74.44 139 VAL A O 1
ATOM 1061 N N . ILE A 1 140 ? -13.081 8.862 -0.406 1.00 83.56 140 ILE A N 1
ATOM 1062 C CA . ILE A 1 140 ? -12.839 10.197 0.134 1.00 83.56 140 ILE A CA 1
ATOM 1063 C C . ILE A 1 140 ? -11.567 10.816 -0.457 1.00 83.56 140 ILE A C 1
ATOM 1065 O O . ILE A 1 140 ? -11.505 12.022 -0.676 1.00 83.56 140 ILE A O 1
ATOM 1069 N N . ALA A 1 141 ? -10.529 10.009 -0.670 1.00 87.31 141 ALA A N 1
ATOM 1070 C CA . ALA A 1 141 ? -9.276 10.441 -1.282 1.00 87.31 141 ALA A CA 1
ATOM 1071 C C . ALA A 1 141 ? -8.540 9.248 -1.894 1.00 87.31 141 ALA A C 1
ATOM 1073 O O . ALA A 1 141 ? -8.662 8.126 -1.400 1.00 87.31 141 ALA A O 1
ATOM 1074 N N . VAL A 1 142 ? -7.745 9.503 -2.932 1.00 90.50 142 VAL A N 1
ATOM 1075 C CA . VAL A 1 142 ? -6.912 8.495 -3.597 1.00 90.50 142 VAL A CA 1
ATOM 1076 C C . VAL A 1 142 ? -5.499 9.036 -3.740 1.00 90.50 142 VAL A C 1
ATOM 1078 O O . VAL A 1 142 ? -5.311 10.215 -4.034 1.00 90.50 142 VAL A O 1
ATOM 1081 N N . GLY A 1 143 ? -4.515 8.172 -3.529 1.00 91.38 143 GLY A N 1
ATOM 1082 C CA . GLY A 1 143 ? -3.110 8.455 -3.781 1.00 91.38 143 GLY A CA 1
ATOM 1083 C C . GLY A 1 143 ? -2.402 7.189 -4.234 1.00 91.38 143 GLY A C 1
ATOM 1084 O O . GLY A 1 143 ? -2.810 6.080 -3.884 1.00 91.38 143 GLY A O 1
ATOM 1085 N N . SER A 1 144 ? -1.348 7.346 -5.024 1.00 94.00 144 SER A N 1
ATOM 1086 C CA . SER A 1 144 ? -0.624 6.216 -5.597 1.00 94.00 144 SER A CA 1
ATOM 1087 C C . SER A 1 144 ? 0.877 6.442 -5.612 1.00 94.00 144 SER A C 1
ATOM 1089 O O . SER A 1 144 ? 1.341 7.578 -5.692 1.00 94.00 144 SER A O 1
ATOM 1091 N N . ALA A 1 145 ? 1.624 5.346 -5.597 1.00 94.19 145 ALA A N 1
ATOM 1092 C CA . ALA A 1 145 ? 3.056 5.315 -5.840 1.00 94.19 145 ALA A CA 1
ATOM 1093 C C . ALA A 1 145 ? 3.384 4.190 -6.824 1.00 94.19 145 ALA A C 1
ATOM 1095 O O . ALA A 1 145 ? 2.722 3.152 -6.828 1.00 94.19 145 ALA A O 1
ATOM 1096 N N . THR A 1 146 ? 4.420 4.394 -7.631 1.00 94.19 146 THR A N 1
ATOM 1097 C CA . THR A 1 146 ? 4.911 3.393 -8.579 1.00 94.19 146 THR A CA 1
ATOM 1098 C C . THR A 1 146 ? 6.373 3.108 -8.285 1.00 94.19 146 THR A C 1
ATOM 1100 O O . THR A 1 146 ? 7.159 4.031 -8.072 1.00 94.19 146 THR A O 1
ATOM 1103 N N . LEU A 1 147 ? 6.719 1.826 -8.260 1.00 94.00 147 LEU A N 1
ATOM 1104 C CA . LEU A 1 147 ? 8.080 1.329 -8.106 1.00 94.00 147 LEU A CA 1
ATOM 1105 C C . LEU A 1 147 ? 8.451 0.486 -9.314 1.00 94.00 147 LEU A C 1
ATOM 1107 O O . LEU A 1 147 ? 7.572 -0.050 -9.980 1.00 94.00 147 LEU A O 1
ATOM 1111 N N . GLU A 1 148 ? 9.744 0.320 -9.548 1.00 93.75 148 GLU A N 1
ATOM 1112 C CA . GLU A 1 148 ? 10.244 -0.684 -10.480 1.00 93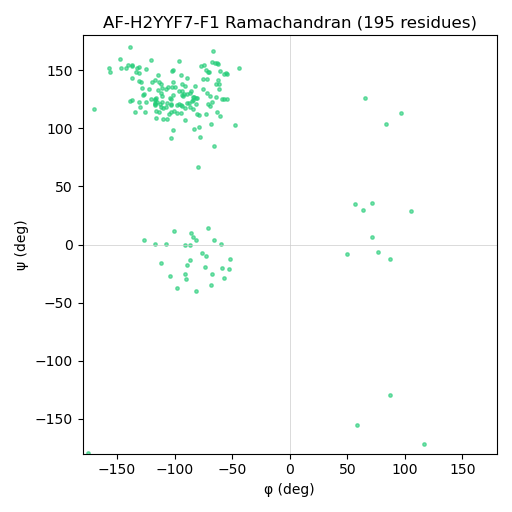.75 148 GLU A CA 1
ATOM 1113 C C . GLU A 1 148 ? 10.559 -1.963 -9.704 1.00 93.75 148 GLU A C 1
ATOM 1115 O O . GLU A 1 148 ? 11.183 -1.925 -8.638 1.00 93.75 148 GLU A O 1
ATOM 1120 N N . VAL A 1 149 ? 10.089 -3.096 -10.210 1.00 93.19 149 VAL A N 1
ATOM 1121 C CA . VAL A 1 149 ? 10.321 -4.415 -9.627 1.00 93.19 149 VAL A CA 1
ATOM 1122 C C . VAL A 1 149 ? 10.654 -5.421 -10.717 1.00 93.19 149 VAL A C 1
ATOM 1124 O O . VAL A 1 149 ? 10.214 -5.299 -11.856 1.00 93.19 149 VAL A O 1
ATOM 1127 N N . MET A 1 150 ? 11.390 -6.459 -10.350 1.00 93.06 150 MET A N 1
ATOM 1128 C CA . MET A 1 150 ? 11.743 -7.554 -11.241 1.00 93.06 150 MET A CA 1
ATOM 1129 C C . MET A 1 150 ? 11.352 -8.880 -10.602 1.00 93.06 150 MET A C 1
ATOM 1131 O O . MET A 1 150 ? 11.702 -9.159 -9.452 1.00 93.06 150 MET A O 1
ATOM 1135 N N . ALA A 1 151 ? 10.641 -9.711 -11.360 1.00 91.12 151 ALA A N 1
ATOM 1136 C CA . ALA A 1 151 ? 10.382 -11.091 -10.978 1.00 91.12 151 ALA A CA 1
ATOM 1137 C C . ALA A 1 151 ? 11.695 -11.885 -11.016 1.00 91.12 151 ALA A C 1
ATOM 1139 O O . ALA A 1 151 ? 12.350 -11.951 -12.053 1.00 91.12 151 ALA A O 1
ATOM 1140 N N . LEU A 1 152 ? 12.090 -12.493 -9.899 1.00 91.38 152 LEU A N 1
ATOM 1141 C CA . LEU A 1 152 ? 13.347 -13.248 -9.798 1.00 91.38 152 LEU A CA 1
ATOM 1142 C C . LEU A 1 152 ? 13.200 -14.722 -10.166 1.00 91.38 152 LEU A C 1
ATOM 1144 O O . LEU A 1 152 ? 14.193 -15.400 -10.423 1.00 91.38 152 LEU A O 1
ATOM 1148 N N . ILE A 1 153 ? 11.965 -15.217 -10.178 1.00 87.88 153 ILE A N 1
ATOM 1149 C CA . ILE A 1 153 ? 11.640 -16.588 -10.551 1.00 87.88 153 ILE A CA 1
ATOM 1150 C C . ILE A 1 153 ? 10.467 -16.595 -11.530 1.00 87.88 153 ILE A C 1
ATOM 1152 O O . ILE A 1 153 ? 9.612 -15.710 -11.513 1.00 87.88 153 ILE A O 1
ATOM 1156 N N . ALA A 1 154 ? 10.414 -17.616 -12.380 1.00 82.50 154 ALA A N 1
ATOM 1157 C CA . ALA A 1 154 ? 9.307 -17.812 -13.304 1.00 82.50 154 ALA A CA 1
ATOM 1158 C C . ALA A 1 154 ? 8.068 -18.386 -12.593 1.00 82.50 154 ALA A C 1
ATOM 1160 O O . ALA A 1 154 ? 8.180 -19.115 -11.605 1.00 82.50 154 ALA A O 1
ATOM 1161 N N . GLY A 1 155 ? 6.887 -18.106 -13.144 1.00 79.88 155 GLY A N 1
ATOM 1162 C CA . GLY A 1 155 ? 5.609 -18.651 -12.683 1.00 79.88 155 GLY A CA 1
ATOM 1163 C C . GLY A 1 155 ? 4.652 -17.584 -12.155 1.00 79.88 155 GLY A C 1
ATOM 1164 O O . GLY A 1 155 ? 4.892 -16.386 -12.284 1.00 79.88 155 GLY A O 1
ATOM 1165 N N . ASN A 1 156 ? 3.539 -18.029 -11.568 1.00 76.94 156 ASN A N 1
ATOM 1166 C CA . ASN A 1 156 ? 2.537 -17.128 -11.005 1.00 76.94 156 ASN A CA 1
ATOM 1167 C C . ASN A 1 156 ? 3.004 -16.607 -9.638 1.00 76.94 156 ASN A C 1
ATOM 1169 O O . ASN A 1 156 ? 2.819 -17.254 -8.602 1.00 76.94 156 ASN A O 1
ATOM 1173 N N . LEU A 1 157 ? 3.669 -15.455 -9.647 1.00 79.88 157 LEU A N 1
ATOM 1174 C CA . LEU A 1 157 ? 4.170 -14.828 -8.437 1.00 79.88 157 LEU A CA 1
ATOM 1175 C C . LEU A 1 157 ? 3.059 -14.073 -7.723 1.00 79.88 157 LEU A C 1
ATOM 1177 O O . LEU A 1 157 ? 2.440 -13.166 -8.270 1.00 79.88 157 LEU A O 1
ATOM 1181 N N . HIS A 1 158 ? 2.864 -14.392 -6.448 1.00 86.19 158 HIS A N 1
ATOM 1182 C CA . HIS A 1 158 ? 2.084 -13.518 -5.580 1.00 86.19 158 HIS A CA 1
ATOM 1183 C C . HIS A 1 158 ? 2.790 -12.165 -5.486 1.00 86.19 158 HIS A C 1
ATOM 1185 O O . HIS A 1 158 ? 4.020 -12.125 -5.391 1.00 86.19 158 HIS A O 1
ATOM 1191 N N . LEU A 1 159 ? 2.010 -11.087 -5.463 1.00 87.56 159 LEU A N 1
ATOM 1192 C CA . LEU A 1 159 ? 2.519 -9.735 -5.257 1.00 87.56 159 LEU A CA 1
ATOM 1193 C C . LEU A 1 159 ? 3.336 -9.641 -3.954 1.00 87.56 159 LEU A C 1
ATOM 1195 O O . LEU A 1 159 ? 3.028 -10.355 -2.990 1.00 87.56 159 LEU A O 1
ATOM 1199 N N . PRO A 1 160 ? 4.368 -8.778 -3.905 1.00 88.88 160 PRO A N 1
ATOM 1200 C CA . PRO A 1 160 ? 5.090 -8.519 -2.667 1.00 88.88 160 PRO A CA 1
ATOM 1201 C C . PRO A 1 160 ? 4.157 -7.883 -1.629 1.00 88.88 160 PRO A C 1
ATOM 1203 O O . PRO A 1 160 ? 3.149 -7.257 -1.968 1.00 88.88 160 PRO A O 1
ATOM 1206 N N . PHE A 1 161 ? 4.493 -8.028 -0.349 1.00 90.44 161 PHE A N 1
ATOM 1207 C CA . PHE A 1 161 ? 3.710 -7.407 0.713 1.00 90.44 161 PHE A CA 1
ATOM 1208 C C . PHE A 1 161 ? 3.931 -5.897 0.717 1.00 90.44 161 PHE A C 1
ATOM 1210 O O . PHE A 1 161 ? 5.050 -5.424 0.534 1.00 90.44 161 PHE A O 1
ATOM 1217 N N . VAL A 1 162 ? 2.869 -5.141 0.983 1.00 92.31 162 VAL A N 1
ATOM 1218 C CA . VAL A 1 162 ? 2.946 -3.694 1.195 1.00 92.31 162 VAL A CA 1
ATOM 1219 C C . VAL A 1 162 ? 2.521 -3.394 2.620 1.00 92.31 162 VAL A C 1
ATOM 1221 O O . VAL A 1 162 ? 1.375 -3.619 3.003 1.00 92.31 162 VAL A O 1
ATOM 1224 N N . ILE A 1 163 ? 3.461 -2.887 3.409 1.00 93.06 163 ILE A N 1
ATOM 1225 C CA . ILE A 1 163 ? 3.215 -2.402 4.763 1.00 93.06 163 ILE A CA 1
ATOM 1226 C C . ILE A 1 163 ? 2.907 -0.915 4.672 1.00 93.06 163 ILE A C 1
ATOM 1228 O O . ILE A 1 163 ? 3.660 -0.158 4.063 1.00 93.06 163 ILE A O 1
ATOM 1232 N N . LEU A 1 164 ? 1.813 -0.498 5.301 1.00 93.38 164 LEU A N 1
ATOM 1233 C CA . LEU A 1 164 ? 1.382 0.891 5.347 1.00 93.38 164 LEU A CA 1
ATOM 1234 C C . LEU A 1 164 ? 1.458 1.400 6.787 1.00 93.38 164 LEU A C 1
ATOM 1236 O O . LEU A 1 164 ? 0.972 0.744 7.703 1.00 93.38 164 LEU A O 1
ATOM 1240 N N . ASN A 1 165 ? 2.035 2.581 6.984 1.00 92.81 165 ASN A N 1
ATOM 1241 C CA . ASN A 1 165 ? 2.091 3.264 8.272 1.00 92.81 165 ASN A CA 1
ATOM 1242 C C . ASN A 1 165 ? 1.650 4.718 8.116 1.00 92.81 165 ASN A C 1
ATOM 1244 O O . ASN A 1 165 ? 1.845 5.336 7.067 1.00 92.81 165 ASN A O 1
ATOM 1248 N N . ARG A 1 166 ? 1.111 5.297 9.188 1.00 92.56 166 ARG A N 1
ATOM 1249 C CA . ARG A 1 166 ? 0.841 6.735 9.243 1.00 92.56 166 ARG A CA 1
ATOM 1250 C C . ARG A 1 166 ? 2.166 7.474 9.364 1.00 92.56 166 ARG A C 1
ATOM 1252 O O . ARG A 1 166 ? 2.983 7.133 10.226 1.00 92.56 166 ARG A O 1
ATOM 1259 N N . TYR A 1 167 ? 2.375 8.483 8.530 1.00 89.56 167 TYR A N 1
ATOM 1260 C CA . TYR A 1 167 ? 3.525 9.367 8.651 1.00 89.56 167 TYR A CA 1
ATOM 1261 C C . TYR A 1 167 ? 3.191 10.458 9.673 1.00 89.56 167 TYR A C 1
ATOM 1263 O O . TYR A 1 167 ? 2.266 11.241 9.476 1.00 89.56 167 TYR A O 1
ATOM 1271 N N . MET A 1 168 ? 3.924 10.503 10.784 1.00 85.75 168 MET A N 1
ATOM 1272 C CA . MET A 1 168 ? 3.721 11.500 11.838 1.00 85.75 168 MET A CA 1
ATOM 1273 C C . MET A 1 168 ? 4.639 12.691 11.588 1.00 85.75 168 MET A C 1
ATOM 1275 O O . MET A 1 168 ? 5.855 12.533 11.416 1.00 85.75 168 MET A O 1
ATOM 1279 N N . LYS A 1 169 ? 4.064 13.893 11.581 1.00 71.88 169 LYS A N 1
ATOM 1280 C CA . LYS A 1 169 ? 4.819 15.114 11.321 1.00 71.88 169 LYS A CA 1
ATOM 1281 C C . LYS A 1 169 ? 5.727 15.410 12.512 1.00 71.88 169 LYS A C 1
ATOM 1283 O O . LYS A 1 169 ? 5.407 15.149 13.673 1.00 71.88 169 LYS A O 1
ATOM 1288 N N . ARG A 1 170 ? 6.881 16.022 12.253 1.00 68.12 170 ARG A N 1
ATOM 1289 C CA . ARG A 1 170 ? 7.623 16.694 13.322 1.00 68.12 170 ARG A CA 1
ATOM 1290 C C . ARG A 1 170 ? 7.059 18.092 13.497 1.00 68.12 170 ARG A C 1
ATOM 1292 O O . ARG A 1 170 ? 7.017 18.859 12.539 1.00 68.12 170 ARG A O 1
ATOM 1299 N N . HIS A 1 171 ? 6.689 18.446 14.726 1.00 57.72 171 HIS A N 1
ATOM 1300 C CA . HIS A 1 171 ? 6.071 19.734 15.069 1.00 57.72 171 HIS A CA 1
ATOM 1301 C C . HIS A 1 171 ? 6.833 20.987 14.571 1.00 57.72 171 HIS A C 1
ATOM 1303 O O . HIS A 1 171 ? 6.258 22.068 14.571 1.00 57.72 171 HIS A O 1
ATOM 1309 N N . SER A 1 172 ? 8.081 20.866 14.097 1.00 51.75 172 SER A N 1
ATOM 1310 C CA . SER A 1 172 ? 8.928 21.974 13.640 1.00 51.75 172 SER A CA 1
ATOM 1311 C C . SER A 1 172 ? 9.520 21.849 12.227 1.00 51.75 172 SER A C 1
ATOM 1313 O O . SER A 1 172 ? 10.304 22.714 11.846 1.00 51.75 172 SER A O 1
ATOM 1315 N N . SER A 1 173 ? 9.211 20.811 11.437 1.00 53.47 173 SER A N 1
ATOM 1316 C CA . SER A 1 173 ? 9.883 20.619 10.140 1.00 53.47 173 SER A CA 1
ATOM 1317 C C . SER A 1 173 ? 9.027 21.092 8.957 1.00 53.47 173 SER A C 1
ATOM 1319 O O . SER A 1 173 ? 7.951 20.566 8.677 1.00 53.47 173 SER A O 1
ATOM 1321 N N . GLU A 1 174 ? 9.525 22.123 8.275 1.00 56.69 174 GLU A N 1
ATOM 1322 C CA . GLU A 1 174 ? 9.058 22.593 6.961 1.00 56.69 174 GLU A CA 1
ATOM 1323 C C . GLU A 1 174 ? 9.502 21.628 5.839 1.00 56.69 174 GLU A C 1
ATOM 1325 O O . GLU A 1 174 ? 8.909 21.563 4.769 1.00 56.69 174 GLU A O 1
ATOM 1330 N N . LEU A 1 175 ? 10.518 20.804 6.117 1.00 55.34 175 LEU A N 1
ATOM 1331 C CA . LEU A 1 175 ? 11.032 19.759 5.230 1.00 55.34 175 LEU A CA 1
ATOM 1332 C C . LEU A 1 175 ? 10.057 18.594 5.039 1.00 55.34 175 LEU A C 1
ATOM 1334 O O . LEU A 1 175 ? 9.960 18.088 3.924 1.00 55.34 175 LEU A O 1
ATOM 1338 N N . ASP A 1 176 ? 9.283 18.229 6.068 1.00 55.66 176 ASP A N 1
ATOM 1339 C CA . ASP A 1 176 ? 8.204 17.232 5.955 1.00 55.66 176 ASP A CA 1
ATOM 1340 C C . ASP A 1 176 ? 7.146 17.648 4.913 1.00 55.66 176 ASP A C 1
ATOM 1342 O O . ASP A 1 176 ? 6.412 16.810 4.399 1.00 55.66 176 ASP A O 1
ATOM 1346 N N . GLU A 1 177 ? 7.081 18.939 4.572 1.00 55.56 177 GLU A N 1
ATOM 1347 C CA . GLU A 1 177 ? 6.135 19.508 3.607 1.00 55.56 177 GLU A CA 1
ATOM 1348 C C . GLU A 1 177 ? 6.659 19.419 2.159 1.00 55.56 177 GLU A C 1
ATOM 1350 O O . GLU A 1 177 ? 5.882 19.582 1.220 1.00 55.56 177 GLU A O 1
ATOM 1355 N N . ARG A 1 178 ? 7.956 19.116 1.960 1.00 56.47 178 ARG A N 1
ATOM 1356 C CA . ARG A 1 178 ? 8.623 19.020 0.642 1.00 56.47 178 ARG A CA 1
ATOM 1357 C C . ARG A 1 178 ? 8.955 17.588 0.206 1.00 56.47 178 ARG A C 1
ATOM 1359 O O . ARG A 1 178 ? 9.455 17.406 -0.902 1.00 56.47 178 ARG A O 1
ATOM 1366 N N . LEU A 1 179 ? 8.632 16.572 1.012 1.00 58.31 179 LEU A N 1
ATOM 1367 C CA . LEU A 1 179 ? 8.931 15.150 0.747 1.00 58.31 179 LEU A CA 1
ATOM 1368 C C . LEU A 1 179 ? 8.194 14.536 -0.462 1.00 58.31 179 LEU A C 1
ATOM 1370 O O . LEU A 1 179 ? 8.359 13.353 -0.746 1.00 58.31 179 LEU A O 1
ATOM 1374 N N . GLY A 1 180 ? 7.429 15.334 -1.213 1.00 48.50 180 GLY A N 1
ATOM 1375 C CA . GLY A 1 180 ? 6.990 14.980 -2.565 1.00 48.50 180 GLY A CA 1
ATOM 1376 C C . GLY A 1 180 ? 8.104 15.045 -3.623 1.00 48.50 180 GLY A C 1
ATOM 1377 O O . GLY A 1 180 ? 7.889 14.588 -4.740 1.00 48.50 180 GLY A O 1
ATOM 1378 N N . SER A 1 181 ? 9.280 15.596 -3.294 1.00 43.75 181 SER A N 1
ATOM 1379 C CA . SER A 1 181 ? 10.437 15.693 -4.192 1.00 43.75 181 SER A CA 1
ATOM 1380 C C . SER A 1 181 ? 11.567 14.771 -3.733 1.00 43.75 181 SER A C 1
ATOM 1382 O O . SER A 1 181 ? 11.898 14.705 -2.552 1.00 43.75 181 SER A O 1
ATOM 1384 N N . THR A 1 182 ? 12.157 14.040 -4.674 1.00 45.59 182 THR A N 1
ATOM 1385 C CA . THR A 1 182 ? 13.076 12.906 -4.484 1.00 45.59 182 THR A CA 1
ATOM 1386 C C . THR A 1 182 ? 14.468 13.245 -3.949 1.00 45.59 182 THR A C 1
ATOM 1388 O O . THR A 1 182 ? 15.342 12.381 -3.998 1.00 45.59 182 THR A O 1
ATOM 1391 N N . ASP A 1 183 ? 14.682 14.446 -3.421 1.00 41.25 183 ASP A N 1
ATOM 1392 C CA . ASP A 1 183 ? 15.990 14.918 -2.974 1.00 41.25 183 ASP A CA 1
ATOM 1393 C C . ASP A 1 183 ? 15.956 15.190 -1.463 1.00 41.25 183 ASP A C 1
ATOM 1395 O O . ASP A 1 183 ? 15.119 15.950 -0.973 1.00 41.25 183 ASP A O 1
ATOM 1399 N N . SER A 1 184 ? 16.804 14.521 -0.680 1.00 49.34 184 SER A N 1
ATOM 1400 C CA . SER A 1 184 ? 16.869 14.728 0.773 1.00 49.34 184 SER A CA 1
ATOM 1401 C C . SER A 1 184 ? 18.314 14.746 1.266 1.00 49.34 184 SER A C 1
ATOM 1403 O O . SER A 1 184 ? 19.016 13.747 1.098 1.00 49.34 184 SER A O 1
ATOM 1405 N N . PRO A 1 185 ? 18.757 15.825 1.942 1.00 48.03 185 PRO A N 1
ATOM 1406 C CA . PRO A 1 185 ? 19.945 15.783 2.776 1.00 48.03 185 PRO A CA 1
ATOM 1407 C C . PRO A 1 185 ? 19.635 15.028 4.077 1.00 48.03 185 PRO A C 1
ATOM 1409 O O . PRO A 1 185 ? 18.491 14.955 4.529 1.00 48.03 185 PRO A O 1
ATOM 1412 N N . VAL A 1 186 ? 20.680 14.454 4.670 1.00 53.53 186 VAL A N 1
ATOM 1413 C CA . VAL A 1 186 ? 20.673 13.606 5.871 1.00 53.53 186 VAL A CA 1
ATOM 1414 C C . VAL A 1 186 ? 19.844 14.225 7.007 1.00 53.53 186 VAL A C 1
ATOM 1416 O O . VAL A 1 186 ? 20.294 15.127 7.710 1.00 53.53 186 VAL A O 1
ATOM 1419 N N . LEU A 1 187 ? 18.629 13.718 7.220 1.00 56.38 187 LEU A N 1
ATOM 1420 C CA . LEU A 1 187 ? 17.777 14.060 8.358 1.00 56.38 187 LEU A CA 1
ATOM 1421 C C . LEU A 1 187 ? 17.373 12.789 9.102 1.00 56.38 187 LEU A C 1
ATOM 1423 O O . LEU A 1 187 ? 17.281 11.710 8.524 1.00 56.38 187 LEU A O 1
ATOM 1427 N N . LYS A 1 188 ? 17.134 12.940 10.413 1.00 57.62 188 LYS A N 1
ATOM 1428 C CA . LYS A 1 188 ? 16.677 11.876 11.324 1.00 57.62 188 LYS A CA 1
ATOM 1429 C C . LYS A 1 188 ? 15.548 11.035 10.682 1.00 57.62 188 LYS A C 1
ATOM 1431 O O . LYS A 1 188 ? 14.754 11.609 9.931 1.00 57.62 188 LYS A O 1
ATOM 1436 N N . PRO A 1 189 ? 15.377 9.751 11.040 1.00 64.69 189 PRO A N 1
ATOM 1437 C CA . PRO A 1 189 ? 14.334 8.891 10.469 1.00 64.69 189 PRO A CA 1
ATOM 1438 C C . PRO A 1 189 ? 12.909 9.410 10.745 1.00 64.69 189 PRO A C 1
ATOM 1440 O O . PRO A 1 189 ? 12.649 9.868 11.866 1.00 64.69 189 PRO A O 1
ATOM 1443 N N . PRO A 1 190 ? 11.983 9.375 9.769 1.00 70.44 190 PRO A N 1
ATOM 1444 C CA . PRO A 1 190 ? 10.608 9.841 9.956 1.00 70.44 190 PRO A CA 1
ATOM 1445 C C . PRO A 1 190 ? 9.914 9.097 11.104 1.00 70.44 190 PRO A C 1
ATOM 1447 O O . PRO A 1 190 ? 10.194 7.926 11.360 1.00 70.44 190 PRO A O 1
ATOM 1450 N N . ARG A 1 191 ? 9.014 9.780 11.824 1.00 83.56 191 ARG A N 1
ATOM 1451 C CA . ARG A 1 191 ? 8.219 9.139 12.880 1.00 83.56 191 ARG A CA 1
ATOM 1452 C C . ARG A 1 191 ? 7.048 8.429 12.218 1.00 83.56 191 ARG A C 1
ATOM 1454 O O . ARG A 1 191 ? 6.247 9.066 11.545 1.00 83.56 191 ARG A O 1
ATOM 1461 N N . LEU A 1 192 ? 6.952 7.124 12.414 1.00 86.81 192 LEU A N 1
ATOM 1462 C CA . LEU A 1 192 ? 5.874 6.312 11.862 1.00 86.81 192 LEU A CA 1
ATOM 1463 C C . LEU A 1 192 ? 4.986 5.820 12.999 1.00 86.81 192 LEU A C 1
ATOM 1465 O O . LEU A 1 192 ? 5.496 5.419 14.046 1.00 86.81 192 LEU A O 1
ATOM 1469 N N . LYS A 1 193 ? 3.669 5.847 12.788 1.00 87.81 193 LYS A N 1
ATOM 1470 C CA . LYS A 1 193 ? 2.712 5.172 13.666 1.00 87.81 193 LYS A CA 1
ATOM 1471 C C . LYS A 1 193 ? 2.077 4.009 12.893 1.00 87.81 193 LYS A C 1
ATOM 1473 O O . LYS A 1 193 ? 1.430 4.269 11.872 1.00 87.81 193 LYS A O 1
ATOM 1478 N N . PRO A 1 194 ? 2.253 2.752 13.339 1.00 87.62 194 PRO A N 1
ATOM 1479 C CA . PRO A 1 194 ? 1.552 1.631 12.735 1.00 87.62 194 PRO A CA 1
ATOM 1480 C C . PRO A 1 194 ? 0.048 1.753 12.963 1.00 87.62 194 PRO A C 1
ATOM 1482 O O . PRO A 1 194 ? -0.413 2.421 13.892 1.00 87.62 194 PRO A O 1
ATOM 1485 N N . PHE A 1 195 ? -0.726 1.110 12.097 1.00 81.94 195 PHE A N 1
ATOM 1486 C CA . PHE A 1 195 ? -2.130 0.864 12.394 1.00 81.94 195 PHE A CA 1
ATOM 1487 C C . PHE A 1 195 ? -2.176 -0.164 13.526 1.00 81.94 195 PHE A C 1
ATOM 1489 O O . PHE A 1 195 ? -1.605 -1.243 13.390 1.00 81.94 195 PHE A O 1
ATOM 1496 N N . GLU A 1 196 ? -2.760 0.216 14.663 1.00 68.44 196 GLU A N 1
ATOM 1497 C CA . GLU A 1 196 ? -2.979 -0.703 15.784 1.00 68.44 196 GLU A CA 1
ATOM 1498 C C . GLU A 1 196 ? -3.840 -1.872 15.269 1.00 68.44 196 GLU A C 1
ATOM 1500 O O . GLU A 1 196 ? -4.856 -1.635 14.609 1.00 68.44 196 GLU A O 1
ATOM 1505 N N . GLN A 1 197 ? -3.344 -3.102 15.459 1.00 47.00 197 GLN A N 1
ATOM 1506 C CA . GLN A 1 197 ? -4.008 -4.352 15.068 1.00 47.00 197 GLN A CA 1
ATOM 1507 C C . GLN A 1 197 ? -5.009 -4.797 16.125 1.00 47.00 197 GLN A C 1
ATOM 1509 O O . GLN A 1 197 ? -4.688 -4.647 17.326 1.00 47.00 197 GLN A O 1
#

Mean predicted aligned error: 13.93 Å

Foldseek 3Di:
DDFDFDFDFDPDDDLKTKTKGKGFDWDDDPDPDDDDDDDDTDGPDIDMDIDMHHRDDDQKDKDWDWAPNPDAADAPDKIKIKIKIWGLDDDPPADADPQQKWKKKKAFDDPPPQKDWPDGRIAIWIWHAQPVDQPPVSTRTMTMDMTMMGGNDDDDDDGTDMFMWTFDDDPDDPVVVVRVDPDDDDDDDTDTHHDDD

pLDDT: mean 73.53, std 17.21, range [35.91, 94.88]

Radius of gyration: 22.91 Å; Cα contacts (8 Å, |Δi|>4): 347; chains: 1; bounding box: 41×67×56 Å

Organism: Ciona savignyi (NCBI:txid51511)

InterPro domains:
  IPR022233 TRAPPC10/Trs130, C-terminal [PF12584] (68-176)

Secondary structure (DSSP, 8-state):
----------SS--S-EEEEEEEEEEE-----SSS------EEEEEEEEEEEE-S---SEEEEEEETTSSSPPPTT-EEEEEEEEEE-S--TTS---TTSEEEEEEEEE-SSS-EEEES-SEEEEEEE---S---TTS--EEEEEEEEEEESSSS-PPPPEEEEEEEEPPTT-SGGGTTTSS---S--PPEEEEPP-

Nearest PDB structures (foldseek):
  1rhh-assembly2_D  TM=3.040E-01  e=9.032E-01  Homo sapiens
  4rtd-assembly1_A  TM=1.738E-01  e=1.881E+00  Escherichia coli K-12

Sequence (197 aa):
MVCAWKVNGSTHFSSIINAQFVVDVVSSCDVTDDVMSPGDDVIVSKATYKFELDNIQPIYYVTCVTGDGESPLRSGDMTSLRIEVRRVRLDPGHETTKNGQQLLMFQVVDNRGRWAVCGKSSGVISLPLPNAIQSDNGVIAVGSATLEVMALIAGNLHLPFVILNRYMKRHSSELDERLGSTDSPVLKPPRLKPFEQ